Protein AF-A0A6C0EWD8-F1 (afdb_monomer)

Radius of gyration: 31.88 Å; Cα contacts (8 Å, |Δi|>4): 78; chains: 1; bounding box: 74×72×68 Å

Secondary structure (DSSP, 8-state):
--HHHHHHHHHHHHHHHHHHHHHHHHHHHHHHHHH-GGGS-TTSS----------------PPPPTTGGGS----EEE-TTS-EEE---------------------------HHHHHHHHHHHHHHHHHHTSGGGHHHHHHHHHHH--HHHHHHHHHHTTHHHHGGG-S-----S----------PPPP---HHHHHHHHHHHHT-GGGHHHHHHHHHHHHHHHHHHH-HHHHHH----

Solvent-accessible surface area (backbone atoms only — not comparable to full-atom values): 15794 Å² total; per-residue (Å²): 120,72,71,67,58,55,57,53,55,53,52,54,52,51,54,52,52,52,52,52,53,52,52,51,51,52,51,52,51,52,54,49,45,73,74,40,51,85,83,58,71,81,85,82,75,92,78,78,81,84,74,91,70,96,76,82,91,71,85,81,78,77,80,88,66,95,74,66,84,82,75,79,82,71,73,61,48,73,44,101,82,77,47,80,51,67,67,73,83,81,81,78,77,89,72,85,84,77,96,71,81,89,70,90,72,86,77,80,86,82,92,81,71,72,67,64,59,56,53,56,52,52,54,54,51,52,52,47,58,63,61,36,30,71,89,36,47,64,60,51,52,52,49,49,65,74,78,44,53,71,68,57,51,48,51,54,31,51,73,71,40,49,65,69,57,59,57,70,62,79,88,73,89,76,73,87,80,83,83,88,82,80,93,68,85,80,68,80,70,78,81,75,50,69,71,57,50,50,51,53,48,48,58,49,54,41,32,78,91,38,41,69,60,50,51,54,52,51,53,51,52,51,53,52,51,56,45,56,69,34,70,70,50,46,75,76,49,85,88,125

Structure (mmCIF, N/CA/C/O backbone):
data_AF-A0A6C0EWD8-F1
#
_entry.id   AF-A0A6C0EWD8-F1
#
loop_
_atom_site.group_PDB
_atom_site.id
_atom_site.type_symbol
_atom_site.label_atom_id
_atom_site.label_alt_id
_atom_site.label_comp_id
_atom_site.label_asym_id
_atom_site.label_entity_id
_atom_site.label_seq_id
_atom_site.pdbx_PDB_ins_code
_atom_site.Cartn_x
_atom_site.Cartn_y
_atom_site.Cartn_z
_atom_site.occupancy
_atom_site.B_iso_or_equiv
_atom_site.auth_seq_id
_atom_site.auth_comp_id
_atom_site.auth_asym_id
_atom_site.auth_atom_id
_atom_site.pdbx_PDB_model_num
ATOM 1 N N . MET A 1 1 ? -14.480 43.473 13.528 1.00 59.88 1 MET A N 1
ATOM 2 C CA . MET A 1 1 ? -13.197 44.140 13.863 1.00 59.88 1 MET A CA 1
ATOM 3 C C . MET A 1 1 ? -12.432 43.422 14.984 1.00 59.88 1 MET A C 1
ATOM 5 O O . MET A 1 1 ? -11.223 43.318 14.864 1.00 59.88 1 MET A O 1
ATOM 9 N N . PHE A 1 2 ? -13.088 42.864 16.015 1.00 59.41 2 PHE A N 1
ATOM 10 C CA . PHE A 1 2 ? -12.412 42.110 17.093 1.00 59.41 2 PHE A CA 1
ATOM 11 C C . PHE A 1 2 ? -11.808 40.751 16.676 1.00 59.41 2 PHE A C 1
ATOM 13 O O . PHE A 1 2 ? -10.754 40.389 17.188 1.00 59.41 2 PHE A O 1
ATOM 20 N N . GLU A 1 3 ? -12.396 40.026 15.718 1.00 61.50 3 GLU A N 1
ATOM 21 C CA . GLU A 1 3 ? -11.864 38.715 15.281 1.00 61.50 3 GLU A CA 1
ATOM 22 C C . GLU A 1 3 ? -10.492 38.813 14.590 1.00 61.50 3 GLU A C 1
ATOM 24 O O . GLU A 1 3 ? -9.622 37.980 14.820 1.00 61.50 3 GLU A O 1
ATOM 29 N N . MET A 1 4 ? -10.227 39.896 13.848 1.00 62.34 4 MET A N 1
ATOM 30 C CA . MET A 1 4 ? -8.928 40.122 13.193 1.00 62.34 4 MET A CA 1
ATOM 31 C C . MET A 1 4 ? -7.761 40.322 14.173 1.00 62.34 4 MET A C 1
ATOM 33 O O . MET A 1 4 ? -6.608 40.089 13.812 1.00 62.34 4 MET A O 1
ATOM 37 N N . LEU A 1 5 ? -8.026 40.771 15.404 1.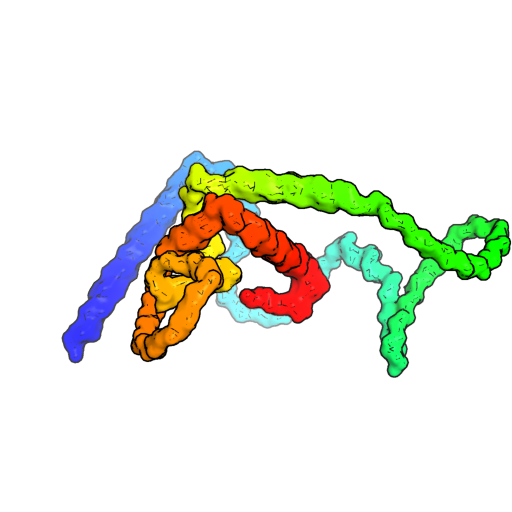00 68.19 5 LEU A N 1
ATOM 38 C CA . LEU A 1 5 ? -6.975 40.982 16.404 1.00 68.19 5 LEU A CA 1
ATOM 39 C C . LEU A 1 5 ? -6.516 39.662 17.036 1.00 68.19 5 LEU A C 1
ATOM 41 O O . LEU A 1 5 ? -5.338 39.526 17.366 1.00 68.19 5 LEU A O 1
ATOM 45 N N . VAL A 1 6 ? -7.408 38.675 17.156 1.00 75.81 6 VAL A N 1
ATOM 46 C CA . VAL A 1 6 ? -7.088 37.371 17.755 1.00 75.81 6 VAL A CA 1
ATOM 47 C C . VAL A 1 6 ? -6.108 36.598 16.868 1.00 75.81 6 VAL A C 1
ATOM 49 O O . VAL A 1 6 ? -5.081 36.126 17.362 1.00 75.81 6 VAL A O 1
ATOM 52 N N . ASP A 1 7 ? -6.335 36.582 15.554 1.00 77.81 7 ASP A N 1
ATOM 53 C CA . ASP A 1 7 ? -5.494 35.847 14.599 1.00 77.81 7 ASP A CA 1
ATOM 54 C C . ASP A 1 7 ? -4.051 36.364 14.530 1.00 77.81 7 ASP A C 1
ATOM 56 O O . ASP A 1 7 ? -3.104 35.583 14.390 1.00 77.81 7 ASP A O 1
ATOM 60 N N . ASN A 1 8 ? -3.850 37.674 14.686 1.00 84.00 8 ASN A N 1
ATOM 61 C CA . ASN A 1 8 ? -2.511 38.261 14.671 1.00 84.00 8 ASN A CA 1
ATOM 62 C C . ASN A 1 8 ? -1.692 37.866 15.908 1.00 84.00 8 ASN A C 1
ATOM 64 O O . ASN A 1 8 ? -0.492 37.611 15.795 1.00 84.00 8 ASN A O 1
ATOM 68 N N . THR A 1 9 ? -2.327 37.731 17.077 1.00 89.69 9 THR A N 1
ATOM 69 C CA . THR A 1 9 ? -1.617 37.312 18.299 1.00 89.69 9 THR A CA 1
ATOM 70 C C . THR A 1 9 ? -1.162 35.854 18.245 1.00 89.69 9 THR A C 1
ATOM 72 O O . THR A 1 9 ? -0.075 35.533 18.730 1.00 89.69 9 THR A O 1
ATOM 75 N N . VAL A 1 10 ? -1.951 34.971 17.624 1.00 89.69 10 VAL A N 1
ATOM 76 C CA . VAL A 1 10 ? -1.594 33.556 17.442 1.00 89.69 10 VAL A CA 1
ATOM 77 C C . VAL A 1 10 ? -0.439 33.417 16.449 1.00 89.69 10 VAL A C 1
ATOM 79 O O . VAL A 1 10 ? 0.522 32.698 16.725 1.00 89.69 10 VAL A O 1
ATOM 82 N N . LYS A 1 11 ? -0.472 34.156 15.332 1.00 88.75 11 LYS A N 1
ATOM 83 C CA . LYS A 1 11 ? 0.619 34.164 14.342 1.00 88.75 11 LYS A CA 1
ATOM 84 C C . LYS A 1 11 ? 1.947 34.632 14.939 1.00 88.75 11 LYS A C 1
ATOM 86 O O . LYS A 1 11 ? 2.966 33.983 14.718 1.00 88.75 11 LYS A O 1
ATOM 91 N N . GLU A 1 12 ? 1.937 35.700 15.735 1.00 93.69 12 GLU A N 1
ATOM 92 C CA . GLU A 1 12 ? 3.148 36.206 16.396 1.00 93.69 12 GLU A CA 1
ATOM 93 C C . GLU A 1 12 ? 3.713 35.225 17.434 1.00 93.69 12 GLU A C 1
ATOM 95 O O . GLU A 1 12 ? 4.928 35.038 17.510 1.00 93.69 12 GLU A O 1
ATOM 100 N N . LYS A 1 13 ? 2.855 34.531 18.196 1.00 94.50 13 LYS A N 1
ATOM 101 C CA . LYS A 1 13 ? 3.300 33.465 19.111 1.00 94.50 13 LYS A CA 1
ATOM 102 C C . LYS A 1 13 ? 3.955 32.310 18.355 1.00 94.50 13 LYS A C 1
ATOM 104 O O . LYS A 1 13 ? 5.054 31.901 18.719 1.00 94.50 13 LYS A O 1
ATOM 109 N N . ASN A 1 14 ? 3.331 31.844 17.274 1.00 91.38 14 ASN A N 1
ATOM 110 C CA . ASN A 1 14 ? 3.877 30.761 16.455 1.00 91.38 14 ASN A CA 1
ATOM 111 C C . ASN A 1 14 ? 5.217 31.151 15.819 1.00 91.38 14 ASN A C 1
ATOM 113 O O . ASN A 1 14 ? 6.144 30.348 15.802 1.00 91.38 14 ASN A O 1
ATOM 117 N N . LYS A 1 15 ? 5.352 32.394 15.340 1.00 95.06 15 LYS A N 1
ATOM 118 C CA . LYS A 1 15 ? 6.607 32.915 14.781 1.00 95.06 15 LYS A CA 1
ATOM 119 C C . LYS A 1 15 ? 7.739 32.918 15.813 1.00 95.06 15 LYS A C 1
ATOM 121 O O . LYS A 1 15 ? 8.846 32.489 15.495 1.00 95.06 15 LYS A O 1
ATOM 126 N N 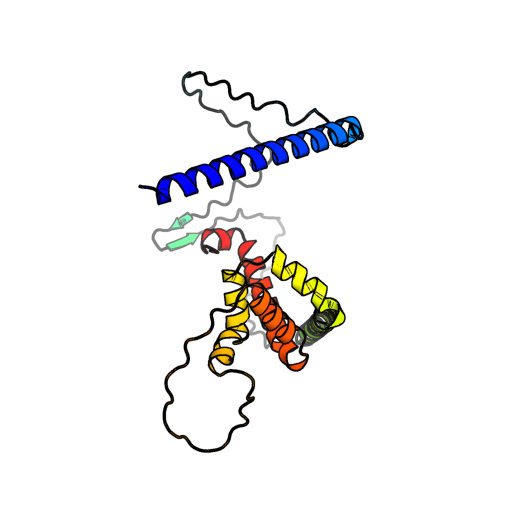. LYS A 1 16 ? 7.462 33.357 17.047 1.00 96.81 16 LYS A N 1
ATOM 127 C CA . LYS A 1 16 ? 8.440 33.338 18.149 1.00 96.81 16 LYS A CA 1
ATOM 128 C C . LYS A 1 16 ? 8.848 31.918 18.534 1.00 96.81 16 LYS A C 1
ATOM 130 O O . LYS A 1 16 ? 10.030 31.671 18.755 1.00 96.81 16 LYS A O 1
ATOM 135 N N . GLU A 1 17 ? 7.897 30.989 18.570 1.00 94.81 17 GLU A N 1
ATOM 136 C CA . GLU A 1 17 ? 8.186 29.588 18.889 1.00 94.81 17 GLU A CA 1
ATOM 137 C C . GLU A 1 17 ? 9.048 28.927 17.805 1.00 94.81 17 GLU A C 1
ATOM 139 O O . GLU A 1 17 ? 10.040 28.272 18.114 1.00 94.81 17 GLU A O 1
ATOM 144 N N . TRP A 1 18 ? 8.761 29.193 16.527 1.00 93.75 18 TRP A N 1
ATOM 145 C CA . TRP A 1 18 ? 9.600 28.740 15.415 1.00 93.75 18 TRP A CA 1
ATOM 146 C C . TRP A 1 18 ? 11.030 29.275 15.494 1.00 93.75 18 TRP A C 1
ATOM 148 O O . TRP A 1 18 ? 11.980 28.518 15.303 1.00 93.75 18 TRP A O 1
ATOM 158 N N . GLN A 1 19 ? 11.201 30.560 15.815 1.00 94.62 19 GLN A N 1
ATOM 159 C CA . GLN A 1 19 ? 12.529 31.147 16.010 1.00 94.62 19 GLN A CA 1
ATOM 160 C C . GLN A 1 19 ? 13.276 30.485 17.173 1.00 94.62 19 GLN A C 1
ATOM 162 O O . GLN A 1 19 ? 14.461 30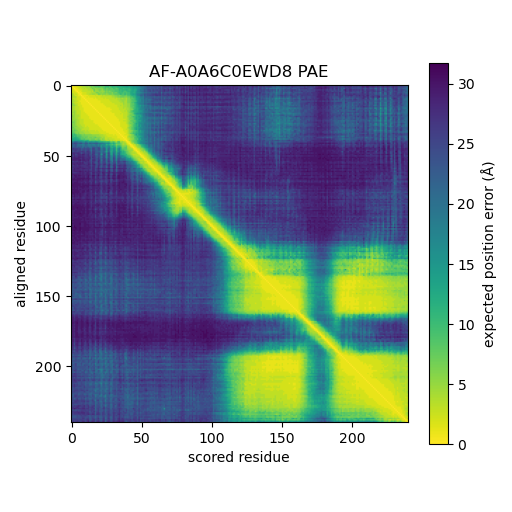.180 17.046 1.00 94.62 19 GLN A O 1
ATOM 167 N N . ARG A 1 20 ? 12.584 30.205 18.284 1.00 97.50 20 ARG A N 1
ATOM 168 C CA . ARG A 1 20 ? 13.158 29.494 19.431 1.00 97.50 20 ARG A CA 1
ATOM 169 C C . ARG A 1 20 ? 13.638 28.093 19.046 1.00 97.50 20 ARG A C 1
ATOM 171 O O . ARG A 1 20 ? 14.771 27.744 19.362 1.00 97.50 20 ARG A O 1
ATOM 178 N N . ILE A 1 21 ? 12.805 27.311 18.357 1.00 93.12 21 ILE A N 1
ATOM 179 C CA . ILE A 1 21 ? 13.148 25.950 17.913 1.00 93.12 21 ILE A CA 1
ATOM 180 C C . ILE A 1 21 ? 14.335 25.977 16.942 1.00 93.12 21 ILE A C 1
ATOM 182 O O . ILE A 1 21 ? 15.260 25.182 17.087 1.00 93.12 21 ILE A O 1
ATOM 186 N N . ASN A 1 22 ? 14.347 26.917 15.993 1.00 92.12 22 ASN A N 1
ATOM 187 C CA . ASN A 1 22 ? 15.439 27.056 15.032 1.00 92.12 22 ASN A CA 1
ATOM 188 C C . ASN A 1 22 ? 16.779 27.371 15.719 1.00 92.12 22 ASN A C 1
ATOM 190 O O . ASN A 1 22 ? 17.808 26.799 15.367 1.00 92.12 22 ASN A O 1
ATOM 194 N N . ASN A 1 23 ? 16.760 28.227 16.746 1.00 96.19 23 ASN A N 1
ATOM 195 C CA . ASN A 1 23 ? 17.953 28.537 17.534 1.00 96.19 23 ASN A CA 1
ATOM 196 C C . ASN A 1 23 ? 18.466 27.311 18.307 1.00 96.19 23 ASN A C 1
ATOM 198 O O . ASN A 1 23 ? 19.666 27.055 18.295 1.00 96.19 23 ASN A O 1
ATOM 202 N N . ILE A 1 24 ? 17.570 26.520 18.912 1.00 96.56 24 ILE A N 1
ATOM 203 C CA . ILE A 1 24 ? 17.939 25.264 19.592 1.00 96.56 24 ILE A CA 1
ATOM 204 C C . ILE A 1 24 ? 18.569 24.281 18.598 1.00 96.56 24 ILE A C 1
ATOM 206 O O . ILE A 1 24 ? 19.587 23.661 18.894 1.00 96.56 24 ILE A O 1
ATOM 210 N N . TRP A 1 25 ? 17.991 24.145 17.404 1.00 96.31 25 TRP A N 1
ATOM 211 C CA . TRP A 1 25 ? 18.523 23.251 16.378 1.00 96.31 25 TRP A CA 1
ATOM 212 C C . TRP A 1 25 ? 19.924 23.671 15.912 1.00 96.31 25 TRP A C 1
ATOM 214 O O . TRP A 1 25 ? 20.810 22.825 15.803 1.00 96.31 25 TRP A O 1
ATOM 224 N N . LEU A 1 26 ? 20.150 24.972 15.699 1.00 94.00 26 LEU A N 1
ATOM 225 C CA . LEU A 1 26 ? 21.470 25.514 15.363 1.00 94.00 26 LEU A CA 1
ATOM 226 C C . LEU A 1 26 ? 22.497 25.256 16.472 1.00 94.00 26 LEU A C 1
ATOM 228 O O . LEU A 1 26 ? 23.627 24.870 16.180 1.00 94.00 26 LEU A O 1
ATOM 232 N N . GLU A 1 27 ? 22.105 25.414 17.736 1.00 96.69 27 GLU A N 1
ATOM 233 C CA . GLU A 1 27 ? 22.967 25.123 18.883 1.00 96.69 27 GLU A CA 1
ATOM 234 C C . GLU A 1 27 ? 23.345 23.635 18.943 1.00 96.69 27 GLU A C 1
ATOM 236 O O . GLU A 1 27 ? 24.521 23.298 19.082 1.00 96.69 27 GLU A O 1
ATOM 241 N N . VAL A 1 28 ? 22.376 22.732 18.753 1.00 95.75 28 VAL A N 1
ATOM 242 C CA . VAL A 1 28 ? 22.622 21.281 18.682 1.00 95.75 28 VAL A CA 1
ATOM 243 C C . VAL A 1 28 ? 23.534 20.933 17.505 1.00 95.75 28 VAL A C 1
ATOM 245 O O . VAL A 1 28 ? 24.476 20.159 17.674 1.00 95.75 28 VAL A O 1
ATOM 248 N N . LYS A 1 29 ? 23.305 21.523 16.326 1.00 91.81 29 LYS A N 1
ATOM 249 C CA . LYS A 1 29 ? 24.145 21.317 15.139 1.00 91.81 29 LYS A CA 1
ATOM 250 C C . LYS A 1 29 ? 25.590 21.744 15.402 1.00 91.81 29 LYS A C 1
ATOM 252 O O . LYS A 1 29 ? 26.508 20.976 15.124 1.00 91.81 29 LYS A O 1
ATOM 257 N N . ASN A 1 30 ? 25.794 22.927 15.979 1.00 93.00 30 ASN A N 1
ATOM 258 C CA . ASN A 1 30 ? 27.126 23.444 16.294 1.00 93.00 30 ASN A CA 1
ATOM 259 C C . ASN A 1 30 ? 27.825 22.610 17.378 1.00 93.00 30 ASN A C 1
ATOM 261 O O . ASN A 1 30 ? 29.010 22.314 17.245 1.00 93.00 30 ASN A O 1
ATOM 265 N N . ASN A 1 31 ? 27.093 22.168 18.405 1.00 95.75 31 ASN A N 1
ATOM 266 C CA . ASN A 1 31 ? 27.616 21.274 19.441 1.00 95.75 31 ASN A CA 1
ATOM 267 C C . ASN A 1 31 ? 27.988 19.887 18.895 1.00 95.75 31 ASN A C 1
ATOM 269 O O . ASN A 1 31 ? 28.961 19.288 19.344 1.00 95.75 31 ASN A O 1
ATOM 273 N N . ASN A 1 32 ? 27.242 19.363 17.922 1.00 92.94 32 ASN A N 1
ATOM 274 C CA . ASN A 1 32 ? 27.592 18.102 17.268 1.00 92.94 32 ASN A CA 1
ATOM 275 C C . ASN A 1 32 ? 28.813 18.257 16.357 1.00 92.94 32 ASN A C 1
ATOM 277 O O . ASN A 1 32 ? 29.683 17.388 16.378 1.00 92.94 32 ASN A O 1
ATOM 281 N N . LYS A 1 33 ? 28.913 19.375 15.624 1.00 92.38 33 LYS A N 1
ATOM 282 C CA . LYS A 1 33 ? 30.080 19.698 14.789 1.00 92.38 33 LYS A CA 1
ATOM 283 C C . LYS A 1 33 ? 31.354 19.840 15.627 1.00 92.38 33 LYS A C 1
ATOM 285 O O . LYS A 1 33 ? 32.397 19.345 15.223 1.00 92.38 33 LYS A O 1
ATOM 290 N N . SER A 1 34 ? 31.275 20.460 16.808 1.00 92.56 34 SER A N 1
ATOM 291 C CA . SER A 1 34 ? 32.435 20.608 17.700 1.00 92.56 34 SER A CA 1
ATOM 292 C C . SER A 1 34 ? 32.850 19.305 18.387 1.00 92.56 34 SER A C 1
ATOM 294 O O . SER A 1 34 ? 34.031 19.118 18.665 1.00 92.56 34 SER A O 1
ATOM 296 N N . ARG A 1 35 ? 31.904 18.394 18.652 1.00 94.06 35 ARG A N 1
ATOM 297 C CA . ARG A 1 35 ? 32.187 17.086 19.267 1.00 94.06 35 ARG A CA 1
ATOM 298 C C . ARG A 1 35 ? 32.703 16.039 18.283 1.00 94.06 35 ARG A C 1
ATOM 300 O O . ARG A 1 35 ? 33.460 15.176 18.707 1.00 94.06 35 ARG A O 1
ATOM 307 N N . ASN A 1 36 ? 32.296 16.100 17.015 1.00 92.00 36 ASN A N 1
ATOM 308 C CA . ASN A 1 36 ? 32.672 15.121 15.992 1.00 92.00 36 ASN A CA 1
ATOM 309 C C . ASN A 1 36 ? 33.165 15.821 14.714 1.00 92.00 36 ASN A C 1
ATOM 311 O O . ASN A 1 36 ? 32.477 15.763 13.693 1.00 92.00 36 ASN A O 1
ATOM 315 N N . PRO A 1 37 ? 34.321 16.505 14.748 1.00 88.00 37 PRO A N 1
ATOM 316 C CA . PRO A 1 37 ? 34.819 17.251 13.592 1.00 88.00 37 PRO A CA 1
ATOM 317 C C . PRO A 1 37 ? 35.049 16.361 12.357 1.00 88.00 37 PRO A C 1
ATOM 319 O O . PRO A 1 37 ? 34.765 16.803 11.253 1.00 88.00 37 PRO A O 1
ATOM 322 N N . GLU A 1 38 ? 35.442 15.095 12.546 1.00 88.81 38 GLU A N 1
ATOM 323 C CA . GLU A 1 38 ? 35.701 14.117 11.468 1.00 88.81 38 GLU A CA 1
ATOM 324 C C . GLU A 1 38 ? 34.452 13.733 10.648 1.00 88.81 38 GLU A C 1
ATOM 326 O O . GLU A 1 38 ? 34.567 13.234 9.537 1.00 88.81 38 GLU A O 1
ATOM 331 N N . LEU A 1 39 ? 33.237 13.943 11.176 1.00 82.94 39 LEU A N 1
ATOM 332 C CA . LEU A 1 39 ? 31.990 13.683 10.436 1.00 82.94 39 LEU A CA 1
ATOM 333 C C . LEU A 1 39 ? 31.547 14.873 9.574 1.00 82.94 39 LEU A C 1
ATOM 335 O O . LEU A 1 39 ? 30.583 14.762 8.817 1.00 82.94 39 LEU A O 1
ATOM 339 N N . TYR A 1 40 ? 32.209 16.019 9.724 1.00 77.38 40 TYR A N 1
ATOM 340 C CA . TYR A 1 40 ? 31.887 17.267 9.043 1.00 77.38 40 TYR A CA 1
ATOM 341 C C . TYR A 1 40 ? 33.145 17.816 8.368 1.00 77.38 40 TYR A C 1
ATOM 343 O O . TYR A 1 40 ? 33.543 18.951 8.637 1.00 77.38 40 TYR A O 1
ATOM 35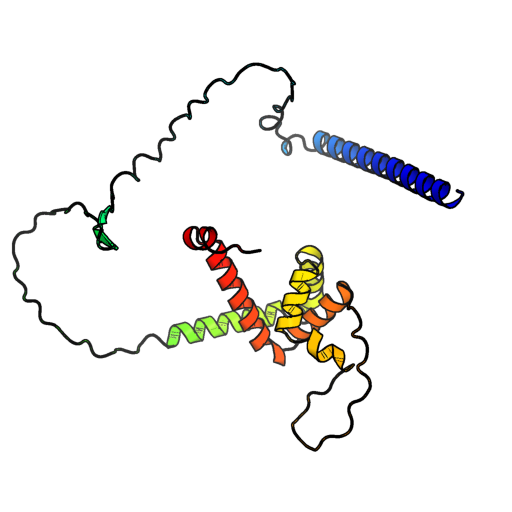1 N N . ASP A 1 41 ? 33.766 17.004 7.510 1.00 69.31 41 ASP A N 1
ATOM 352 C CA . ASP A 1 41 ? 34.914 17.423 6.710 1.00 69.31 41 ASP A CA 1
ATOM 353 C C . ASP A 1 41 ? 34.530 18.600 5.802 1.00 69.31 41 ASP A C 1
ATOM 355 O O . ASP A 1 41 ? 33.638 18.539 4.956 1.00 69.31 41 ASP A O 1
ATOM 359 N N . THR A 1 42 ? 35.205 19.718 6.044 1.00 60.62 42 THR A N 1
ATOM 360 C CA . THR A 1 42 ? 34.903 21.066 5.548 1.00 60.62 42 THR A CA 1
ATOM 361 C C . THR A 1 42 ? 35.385 21.351 4.127 1.00 60.62 42 THR A C 1
ATOM 363 O O . THR A 1 42 ? 35.491 22.514 3.752 1.00 60.62 42 THR A O 1
ATOM 366 N N . GLU A 1 43 ? 35.679 20.341 3.313 1.00 55.44 43 GLU A N 1
ATOM 367 C CA . GLU A 1 43 ? 36.297 20.594 2.002 1.00 55.44 43 GLU A CA 1
ATOM 368 C C . GLU A 1 43 ? 35.322 20.654 0.817 1.00 55.44 43 GLU A C 1
ATOM 370 O O . GLU A 1 43 ? 35.757 21.010 -0.274 1.00 55.44 43 GLU A O 1
ATOM 375 N N . SER A 1 44 ? 34.016 20.387 0.990 1.00 57.78 44 SER A N 1
ATOM 376 C CA . SER A 1 44 ? 33.108 20.292 -0.173 1.00 57.78 44 SER A CA 1
ATOM 377 C C . SER A 1 44 ? 31.972 21.320 -0.289 1.00 57.78 44 SER A C 1
ATOM 379 O O . SER A 1 44 ? 31.461 21.459 -1.396 1.00 57.78 44 SER A O 1
ATOM 381 N N . ASP A 1 45 ? 31.580 22.058 0.760 1.00 53.97 45 ASP A N 1
ATOM 382 C CA . ASP A 1 45 ? 30.278 22.770 0.731 1.00 53.97 45 ASP A CA 1
ATOM 383 C C . ASP A 1 45 ? 30.293 24.286 1.035 1.00 53.97 45 ASP A C 1
ATOM 385 O O . ASP A 1 45 ? 29.249 24.931 0.931 1.00 53.97 45 ASP A O 1
ATOM 389 N N . ASP A 1 46 ? 31.443 24.910 1.315 1.00 55.31 46 ASP A N 1
ATOM 390 C CA . ASP A 1 46 ? 31.523 26.362 1.587 1.00 55.31 46 ASP A CA 1
ATOM 391 C C . ASP A 1 46 ? 31.834 27.198 0.322 1.00 55.31 46 ASP A C 1
ATOM 393 O O . ASP A 1 46 ? 32.735 28.036 0.300 1.00 55.31 46 ASP A O 1
ATOM 397 N N . SER A 1 47 ? 31.076 27.001 -0.764 1.00 48.66 47 SER A N 1
ATOM 398 C CA . SER A 1 47 ? 31.067 27.958 -1.884 1.00 48.66 47 SER A CA 1
ATOM 399 C C . SER A 1 47 ? 29.718 28.017 -2.598 1.00 48.66 47 SER A C 1
ATOM 401 O O . SER A 1 47 ? 29.529 27.552 -3.719 1.00 48.66 47 SER A O 1
ATOM 403 N N . CYS A 1 48 ? 28.752 28.647 -1.943 1.00 43.59 48 CYS A N 1
ATOM 404 C CA . CYS A 1 48 ? 27.674 29.325 -2.654 1.00 43.59 48 CYS A CA 1
ATOM 405 C C . CYS A 1 48 ? 27.403 30.677 -1.992 1.00 43.59 48 CYS A C 1
ATOM 407 O O . CYS A 1 48 ? 26.315 30.963 -1.495 1.00 43.59 48 CYS A O 1
ATOM 409 N N . ASP A 1 49 ? 28.436 31.523 -2.015 1.00 43.16 49 ASP A N 1
ATOM 410 C CA . ASP A 1 49 ? 28.288 32.958 -1.816 1.00 43.16 49 ASP A CA 1
ATOM 411 C C . ASP A 1 49 ? 27.416 33.517 -2.942 1.00 43.16 49 ASP A C 1
ATOM 413 O O . ASP A 1 49 ? 27.822 33.640 -4.100 1.00 43.16 49 ASP A O 1
ATOM 417 N N . TYR A 1 50 ? 26.172 33.836 -2.600 1.00 46.88 50 TYR A N 1
ATOM 418 C CA . TYR A 1 50 ? 25.240 34.519 -3.485 1.00 46.88 50 TYR A CA 1
ATOM 419 C C . TYR A 1 50 ? 25.566 36.021 -3.491 1.00 46.88 50 TYR A C 1
ATOM 421 O O . TYR A 1 50 ? 24.825 36.841 -2.946 1.00 46.88 50 TYR A O 1
ATOM 429 N N . GLU A 1 51 ? 26.694 36.404 -4.096 1.00 43.75 51 GLU A N 1
ATOM 430 C CA . GLU A 1 51 ? 26.958 37.806 -4.422 1.00 43.75 51 GLU A CA 1
ATOM 431 C C . GLU A 1 51 ? 26.180 38.207 -5.680 1.00 43.75 51 GLU A C 1
ATOM 433 O O . GLU A 1 51 ? 26.516 37.888 -6.821 1.00 43.75 51 GLU A O 1
ATOM 438 N N . SER A 1 52 ? 25.104 38.955 -5.448 1.00 52.75 52 SER A N 1
ATOM 439 C CA . SER A 1 52 ? 24.308 39.619 -6.473 1.00 52.75 52 SER A CA 1
ATOM 440 C C . SER A 1 52 ? 25.127 40.716 -7.168 1.00 52.75 52 SER A C 1
ATOM 442 O O . SER A 1 52 ? 25.089 41.877 -6.756 1.00 52.75 52 SER A O 1
ATOM 444 N N . THR A 1 53 ? 25.810 40.386 -8.267 1.00 39.94 53 THR A N 1
ATOM 445 C CA . THR A 1 53 ? 26.331 41.389 -9.208 1.00 39.94 53 THR A CA 1
ATOM 446 C C . THR A 1 53 ? 25.900 41.104 -10.649 1.00 39.94 53 THR A C 1
ATOM 448 O O . THR A 1 53 ? 26.217 40.087 -11.257 1.00 39.94 53 THR A O 1
ATOM 451 N N . ASN A 1 54 ? 25.147 42.054 -11.208 1.00 54.16 54 ASN A N 1
ATOM 452 C CA . ASN A 1 54 ? 24.774 42.129 -12.618 1.00 54.16 54 ASN A CA 1
ATOM 453 C C . ASN A 1 54 ? 26.027 42.257 -13.498 1.00 54.16 54 ASN A C 1
ATOM 455 O O . ASN A 1 54 ? 26.646 43.321 -13.477 1.00 54.16 54 ASN A O 1
ATOM 459 N N . LYS A 1 55 ? 26.360 41.244 -14.315 1.00 39.12 55 LYS A N 1
ATOM 460 C CA . LYS A 1 55 ? 27.220 41.372 -15.514 1.00 39.12 55 LYS A CA 1
ATOM 461 C C . LYS A 1 55 ? 26.965 40.238 -16.535 1.00 39.12 55 LYS A C 1
ATOM 463 O O . LYS A 1 55 ? 26.398 39.213 -16.169 1.00 39.12 55 LYS A O 1
ATOM 468 N N . PRO A 1 56 ? 27.297 40.457 -17.826 1.00 44.28 56 PRO A N 1
ATOM 469 C CA . PRO A 1 56 ? 26.627 39.832 -18.969 1.00 44.28 56 PRO A CA 1
ATOM 470 C C . PRO A 1 56 ? 27.124 38.421 -19.303 1.00 44.28 56 PRO A C 1
ATOM 472 O O . PRO A 1 56 ? 28.269 38.063 -19.029 1.00 44.28 56 PRO A O 1
ATOM 475 N N . GLN A 1 57 ? 26.227 37.661 -19.939 1.00 49.56 57 GLN A N 1
ATOM 476 C CA . GLN A 1 57 ? 26.372 36.271 -20.375 1.00 49.56 57 GLN A CA 1
ATOM 477 C C . GLN A 1 57 ? 27.721 36.001 -21.057 1.00 49.56 57 GLN A C 1
ATOM 479 O O . GLN A 1 57 ? 27.985 36.476 -22.161 1.00 49.56 57 GLN A O 1
ATOM 484 N N . LYS A 1 58 ? 28.551 35.185 -20.403 1.00 44.06 58 LYS A N 1
ATOM 485 C CA . LYS A 1 58 ? 29.640 34.448 -21.043 1.00 44.06 58 LYS A CA 1
ATOM 486 C C . LYS A 1 58 ? 29.151 33.034 -21.323 1.00 44.06 58 LYS A C 1
ATOM 488 O O . LYS A 1 58 ? 28.709 32.340 -20.411 1.00 44.06 58 LYS A O 1
ATOM 493 N N . GLU A 1 59 ? 29.231 32.643 -22.588 1.00 49.56 59 GLU A N 1
ATOM 494 C CA . GLU A 1 59 ? 28.962 31.292 -23.068 1.00 49.56 59 GLU A CA 1
ATOM 495 C C . GLU A 1 59 ? 29.825 30.275 -22.313 1.00 49.56 59 GLU A C 1
ATOM 497 O O . GLU A 1 59 ? 31.058 30.339 -22.312 1.00 49.56 59 GLU A O 1
ATOM 502 N N . LEU A 1 60 ? 29.146 29.348 -21.642 1.00 36.94 60 LEU A N 1
ATOM 503 C CA . LEU A 1 60 ? 29.745 28.247 -20.909 1.00 36.94 60 LEU A CA 1
ATOM 504 C C . LEU A 1 60 ? 30.172 27.179 -21.926 1.00 36.94 60 LEU A C 1
ATOM 506 O O . LEU A 1 60 ? 29.341 26.430 -22.440 1.00 36.94 60 LEU A O 1
ATOM 510 N N . LYS A 1 61 ? 31.468 27.112 -22.241 1.00 46.25 61 LYS A N 1
ATOM 511 C CA . LYS A 1 61 ? 32.040 25.959 -22.945 1.00 46.25 61 LYS A CA 1
ATOM 512 C C . LYS A 1 61 ? 32.040 24.773 -21.980 1.00 46.25 61 LYS A C 1
ATOM 514 O O . LYS A 1 61 ? 32.706 24.825 -20.948 1.00 46.25 61 LYS A O 1
ATOM 519 N N . ARG A 1 62 ? 31.251 23.741 -22.298 1.00 38.53 62 ARG A N 1
ATOM 520 C CA . ARG A 1 62 ? 31.297 22.440 -21.618 1.00 38.53 62 ARG A CA 1
ATOM 521 C C . ARG A 1 62 ? 32.695 21.851 -21.787 1.00 38.53 62 ARG A C 1
ATOM 523 O O . ARG A 1 62 ? 33.240 21.879 -22.884 1.00 38.53 62 ARG A O 1
ATOM 530 N N . ALA A 1 63 ? 33.257 21.364 -20.687 1.00 40.16 63 ALA A N 1
ATOM 531 C CA . ALA A 1 63 ? 34.425 20.506 -20.716 1.00 40.16 63 ALA A CA 1
ATOM 532 C C . ALA A 1 63 ? 33.993 19.133 -21.243 1.00 40.16 63 ALA A C 1
ATOM 534 O O . ALA A 1 63 ? 33.032 18.552 -20.731 1.00 40.16 63 ALA A O 1
ATOM 535 N N . ASP A 1 64 ? 34.686 18.670 -22.278 1.00 39.69 64 ASP A N 1
ATOM 536 C CA . ASP A 1 64 ? 34.475 17.380 -22.916 1.00 39.69 64 ASP A CA 1
ATOM 537 C C . ASP A 1 64 ? 34.764 16.253 -21.918 1.00 39.69 64 ASP A C 1
ATOM 539 O O . ASP A 1 64 ? 35.870 16.099 -21.395 1.00 39.69 64 ASP A O 1
ATOM 543 N N . SER A 1 65 ? 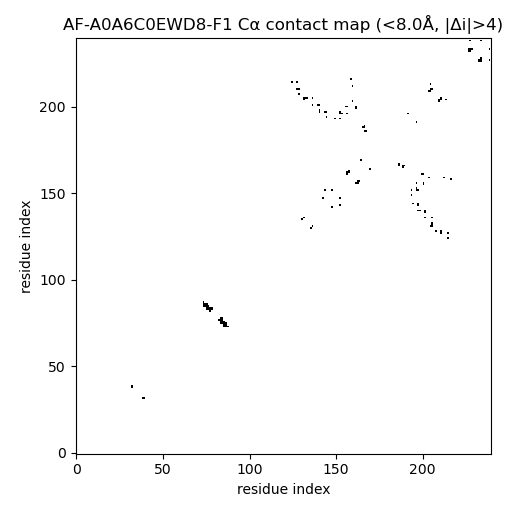33.717 15.488 -21.620 1.00 39.53 65 SER A N 1
ATOM 544 C CA . SER A 1 65 ? 33.773 14.274 -20.819 1.00 39.53 65 SER A CA 1
ATOM 545 C C . SER A 1 65 ? 34.185 13.114 -21.722 1.00 39.53 65 SER A C 1
ATOM 547 O O . SER A 1 65 ? 33.495 12.779 -22.680 1.00 39.53 65 SER A O 1
ATOM 549 N N . SER A 1 66 ? 35.304 12.482 -21.371 1.00 53.19 66 SER A N 1
ATOM 550 C CA . SER A 1 66 ? 36.011 11.375 -22.040 1.00 53.19 66 SER A CA 1
ATOM 551 C C . SER A 1 66 ? 35.215 10.055 -22.208 1.00 53.19 66 SER A C 1
ATOM 553 O O . SER A 1 66 ? 35.819 8.998 -22.380 1.00 53.19 66 SER A O 1
ATOM 555 N N . TYR A 1 67 ? 33.882 10.070 -22.142 1.00 41.62 67 TYR A N 1
ATOM 556 C CA . TYR A 1 67 ? 33.029 8.878 -22.286 1.00 41.62 67 TYR A CA 1
ATOM 557 C C . TYR A 1 67 ? 32.027 8.949 -23.453 1.00 41.62 67 TYR A C 1
ATOM 559 O O . TYR A 1 67 ? 31.324 7.970 -23.695 1.00 41.62 67 TYR A O 1
ATOM 567 N N . ASP A 1 68 ? 31.985 10.057 -24.202 1.00 43.59 68 ASP A N 1
ATOM 568 C CA . ASP A 1 68 ? 31.079 10.232 -25.354 1.00 43.59 68 ASP A CA 1
ATOM 569 C C . ASP A 1 68 ? 31.630 9.672 -26.684 1.00 43.59 68 ASP A C 1
ATOM 571 O O . ASP A 1 68 ? 30.930 9.659 -27.694 1.00 43.59 68 ASP A O 1
ATOM 575 N N . GLU A 1 69 ? 32.851 9.132 -26.703 1.00 46.50 69 GLU A N 1
ATOM 576 C CA . GLU A 1 69 ? 33.512 8.679 -27.941 1.00 46.50 69 GLU A CA 1
ATOM 577 C C . GLU A 1 69 ? 33.188 7.222 -28.344 1.00 46.50 69 GLU A C 1
ATOM 579 O O . GLU A 1 69 ? 33.640 6.751 -29.383 1.00 46.50 69 GLU A O 1
ATOM 584 N N . LEU A 1 70 ? 32.368 6.501 -27.566 1.00 46.56 70 LEU A N 1
ATOM 585 C CA . LEU A 1 70 ? 31.964 5.109 -27.857 1.00 46.56 70 LEU A CA 1
ATOM 586 C C . LEU A 1 70 ? 30.494 4.944 -28.281 1.00 46.56 70 LEU A C 1
ATOM 588 O O . LEU A 1 70 ? 30.040 3.822 -28.494 1.00 46.56 70 LEU A O 1
ATOM 592 N N . LEU A 1 71 ? 29.748 6.042 -28.430 1.00 46.25 71 LEU A N 1
ATOM 593 C CA . LEU A 1 71 ? 28.331 6.026 -28.832 1.00 46.25 71 LEU A CA 1
ATOM 594 C C . LEU A 1 71 ? 28.058 6.694 -30.186 1.00 46.25 71 LEU A C 1
ATOM 596 O O . LEU A 1 71 ? 26.905 6.836 -30.586 1.00 46.25 71 LEU A O 1
ATOM 600 N N . HIS A 1 72 ? 29.100 7.071 -30.925 1.00 49.84 72 HIS A N 1
ATOM 601 C CA . HIS A 1 72 ? 28.975 7.506 -32.314 1.00 49.84 72 HIS A CA 1
ATOM 602 C C . HIS A 1 72 ? 29.265 6.340 -33.258 1.00 49.84 72 HIS A C 1
ATOM 604 O O . HIS A 1 72 ? 30.425 6.050 -33.527 1.00 49.84 72 HIS A O 1
ATOM 610 N N . ALA A 1 73 ? 28.202 5.681 -33.733 1.00 50.47 73 ALA A N 1
ATOM 611 C CA . ALA A 1 73 ? 28.010 5.289 -35.140 1.00 50.47 73 ALA A CA 1
ATOM 612 C C . ALA A 1 73 ? 26.977 4.156 -35.278 1.00 50.47 73 ALA A C 1
ATOM 614 O O . ALA A 1 73 ? 27.312 3.041 -35.667 1.00 50.47 73 ALA A O 1
ATOM 615 N N . HIS A 1 74 ? 25.702 4.448 -35.024 1.00 51.59 74 HIS A N 1
ATOM 616 C CA . HIS A 1 74 ? 24.613 3.716 -35.675 1.00 51.59 74 HIS A CA 1
ATOM 617 C C . HIS A 1 74 ? 23.549 4.726 -36.098 1.00 51.59 74 HIS A C 1
ATOM 619 O O . HIS A 1 74 ? 22.536 4.914 -35.429 1.00 51.59 74 HIS A O 1
ATOM 625 N N . ASP A 1 75 ? 23.820 5.414 -37.206 1.00 51.66 75 ASP A N 1
ATOM 626 C CA . ASP A 1 75 ? 22.839 6.270 -37.861 1.00 51.66 75 ASP A CA 1
ATOM 627 C C . ASP A 1 75 ? 21.758 5.369 -38.475 1.00 51.66 75 ASP A C 1
ATOM 629 O O . ASP A 1 75 ? 21.948 4.764 -39.532 1.00 51.66 75 ASP A O 1
ATOM 633 N N . CYS A 1 76 ? 20.627 5.229 -37.783 1.00 64.94 76 CYS A N 1
ATOM 634 C CA . CYS A 1 76 ? 19.416 4.680 -38.383 1.00 64.94 76 CYS A CA 1
ATOM 635 C C . CYS A 1 76 ? 18.645 5.834 -39.029 1.00 64.94 76 CYS A C 1
ATOM 637 O O . CYS A 1 76 ? 18.325 6.826 -38.368 1.00 64.94 76 CYS A O 1
ATOM 639 N N . ILE A 1 77 ? 18.338 5.704 -40.318 1.00 70.81 77 ILE A N 1
ATOM 640 C CA . ILE A 1 77 ? 17.565 6.698 -41.066 1.00 70.81 77 ILE A CA 1
ATOM 641 C C . ILE A 1 77 ? 16.154 6.141 -41.257 1.00 70.81 77 ILE A C 1
ATOM 643 O O . ILE A 1 77 ? 15.968 4.996 -41.668 1.00 70.81 77 ILE A O 1
ATOM 647 N N . ILE A 1 78 ? 15.145 6.956 -40.943 1.00 68.94 78 ILE A N 1
ATOM 648 C CA . ILE A 1 78 ? 13.747 6.644 -41.253 1.00 68.94 78 ILE A CA 1
ATOM 649 C C . ILE A 1 78 ? 13.478 7.142 -42.670 1.00 68.94 78 ILE A C 1
ATOM 651 O O . ILE A 1 78 ? 13.602 8.336 -42.948 1.00 68.94 78 ILE A O 1
ATOM 655 N N . THR A 1 79 ? 13.135 6.228 -43.571 1.00 76.12 79 THR A N 1
ATOM 656 C CA . THR A 1 79 ? 12.832 6.566 -44.967 1.00 76.12 79 THR A CA 1
ATOM 657 C C . THR A 1 79 ? 11.438 7.193 -45.095 1.00 76.12 79 THR A C 1
ATOM 659 O O . THR A 1 79 ? 10.583 7.026 -44.226 1.00 76.12 79 THR A O 1
ATOM 662 N N . GLU A 1 80 ? 11.153 7.870 -46.213 1.00 75.56 80 GLU A N 1
ATOM 663 C CA . GLU A 1 80 ? 9.835 8.482 -46.494 1.00 75.56 80 GLU A CA 1
ATOM 664 C C . GLU A 1 80 ? 8.663 7.475 -46.515 1.00 75.56 80 GLU A C 1
ATOM 666 O O . GLU A 1 80 ? 7.498 7.868 -46.535 1.00 75.56 80 GLU A O 1
ATOM 671 N N . LYS A 1 81 ? 8.956 6.169 -46.484 1.00 85.50 81 LYS A N 1
ATOM 672 C CA . LYS A 1 81 ? 7.975 5.081 -46.376 1.00 85.50 81 LYS A CA 1
ATOM 673 C C . LYS A 1 81 ? 7.736 4.597 -44.939 1.00 85.50 81 LYS A C 1
ATOM 675 O O . LYS A 1 81 ? 7.003 3.631 -44.758 1.00 85.50 81 LYS A O 1
ATOM 680 N N . ASN A 1 82 ? 8.309 5.258 -43.926 1.00 71.31 82 ASN A N 1
ATOM 681 C CA . ASN A 1 82 ? 8.290 4.837 -42.516 1.00 71.31 82 ASN A CA 1
ATOM 682 C C . ASN A 1 82 ? 8.968 3.478 -42.249 1.00 71.31 82 ASN A C 1
ATOM 684 O O . ASN A 1 82 ? 8.633 2.783 -41.289 1.00 71.31 82 ASN A O 1
ATOM 688 N N . GLU A 1 83 ? 9.951 3.105 -43.062 1.00 75.69 83 GLU A N 1
ATOM 689 C CA . GLU A 1 83 ? 10.792 1.932 -42.816 1.00 75.69 83 GLU A CA 1
ATOM 690 C C . GLU A 1 83 ? 12.098 2.385 -42.150 1.00 75.69 83 GLU A C 1
ATOM 692 O O . GLU A 1 83 ? 12.682 3.399 -42.546 1.00 75.69 83 GLU A O 1
ATOM 697 N N . ILE A 1 84 ? 12.527 1.663 -41.111 1.00 69.69 84 ILE A N 1
ATOM 698 C CA . ILE A 1 84 ? 13.763 1.948 -40.374 1.00 69.69 84 ILE A CA 1
ATOM 699 C C . ILE A 1 84 ? 14.881 1.125 -41.012 1.00 69.69 84 ILE A C 1
ATOM 701 O O . ILE A 1 84 ? 14.938 -0.091 -40.824 1.00 69.69 84 ILE A O 1
ATOM 705 N N . GLU A 1 85 ? 15.772 1.785 -41.750 1.00 70.19 85 GLU A N 1
ATOM 706 C CA . GLU A 1 85 ? 17.007 1.174 -42.241 1.00 70.19 85 GLU A CA 1
ATOM 707 C C . GLU A 1 85 ? 18.144 1.514 -41.275 1.00 70.19 85 GLU A C 1
ATOM 709 O O . GLU A 1 85 ? 18.525 2.674 -41.103 1.00 70.19 85 GLU A O 1
ATOM 714 N N . CYS A 1 86 ? 18.685 0.487 -40.624 1.00 67.31 86 CYS A N 1
ATOM 715 C CA . CYS A 1 86 ? 19.890 0.609 -39.816 1.00 67.31 86 CYS A CA 1
ATOM 716 C C . CYS A 1 86 ? 21.050 -0.027 -40.580 1.00 67.31 86 CYS A C 1
ATOM 718 O O . CYS A 1 86 ? 21.053 -1.232 -40.837 1.00 67.31 86 CYS A O 1
ATOM 720 N N . THR A 1 87 ? 22.044 0.787 -40.932 1.00 62.81 87 THR A N 1
ATOM 721 C CA . THR A 1 87 ? 23.265 0.304 -41.583 1.00 62.81 87 THR A CA 1
ATOM 722 C C . THR A 1 87 ? 24.194 -0.228 -40.497 1.00 62.81 87 THR A C 1
ATOM 724 O O . THR A 1 87 ? 24.931 0.530 -39.868 1.00 62.81 87 THR A O 1
ATOM 727 N N . THR A 1 88 ? 24.136 -1.525 -40.205 1.00 59.25 88 THR A N 1
ATOM 728 C CA . THR A 1 88 ? 25.149 -2.147 -39.350 1.00 59.25 88 THR A CA 1
ATOM 729 C C . THR A 1 88 ? 26.450 -2.289 -40.146 1.00 59.25 88 THR A C 1
ATOM 731 O O . THR A 1 88 ? 26.427 -2.787 -41.276 1.00 59.25 88 THR A O 1
ATOM 734 N N . PRO A 1 89 ? 27.602 -1.845 -39.609 1.00 50.22 89 PRO A N 1
ATOM 735 C CA . PRO A 1 89 ? 28.880 -2.082 -40.251 1.00 50.22 89 PRO A CA 1
ATOM 736 C C . PRO A 1 89 ? 29.109 -3.591 -40.293 1.00 50.22 89 PRO A C 1
ATOM 738 O O . PRO A 1 89 ? 29.061 -4.287 -39.279 1.00 50.22 89 PRO A O 1
ATOM 741 N N . ASN A 1 90 ? 29.299 -4.092 -41.506 1.00 46.19 90 ASN A N 1
ATOM 742 C CA . ASN A 1 90 ? 29.530 -5.494 -41.783 1.00 46.19 90 ASN A CA 1
ATOM 743 C C . ASN A 1 90 ? 30.927 -5.859 -41.256 1.00 46.19 90 ASN A C 1
ATOM 745 O O . ASN A 1 90 ? 31.929 -5.597 -41.922 1.00 46.19 90 ASN A O 1
ATOM 749 N N . ILE A 1 91 ? 31.007 -6.392 -40.033 1.00 45.91 91 ILE A N 1
ATOM 750 C CA . ILE A 1 91 ? 32.250 -6.950 -39.493 1.00 45.91 91 ILE A CA 1
ATOM 751 C C . ILE A 1 91 ? 32.478 -8.279 -40.214 1.00 45.91 91 ILE A C 1
ATOM 753 O O . ILE A 1 91 ? 31.961 -9.325 -39.830 1.00 45.91 91 ILE A O 1
ATOM 757 N N . TYR A 1 92 ? 33.206 -8.197 -41.325 1.00 40.22 92 TYR A N 1
ATOM 758 C CA . TYR A 1 92 ? 33.702 -9.340 -42.075 1.00 40.22 92 TYR A CA 1
ATOM 759 C C . TYR A 1 92 ? 34.915 -9.912 -41.330 1.00 40.22 92 TYR A C 1
ATOM 761 O O . TYR A 1 92 ? 36.052 -9.530 -41.599 1.00 40.22 92 TYR A O 1
ATOM 769 N N . ASP A 1 93 ? 34.680 -10.827 -40.389 1.00 45.56 93 ASP A N 1
ATOM 770 C CA . ASP A 1 93 ? 35.720 -11.780 -40.005 1.00 45.56 93 ASP A CA 1
ATOM 771 C C . ASP A 1 93 ? 35.774 -12.850 -41.094 1.00 45.56 93 ASP A C 1
ATOM 773 O O . ASP A 1 93 ? 34.850 -13.643 -41.286 1.00 45.56 93 ASP A O 1
ATOM 777 N N . GLY A 1 94 ? 36.849 -12.798 -41.877 1.00 53.09 94 GLY A N 1
ATOM 778 C CA . GLY A 1 94 ? 37.097 -13.708 -42.981 1.00 53.09 94 GLY A CA 1
ATOM 779 C C . GLY A 1 94 ? 37.201 -15.152 -42.504 1.00 53.09 94 GLY A C 1
ATOM 780 O O . GLY A 1 94 ? 38.242 -15.575 -42.010 1.00 53.09 94 GLY A O 1
ATOM 781 N N . ILE A 1 95 ? 36.137 -15.920 -42.724 1.00 49.34 95 ILE A N 1
ATOM 782 C CA . ILE A 1 95 ? 36.191 -17.370 -42.890 1.00 49.34 95 ILE A CA 1
ATOM 783 C C . ILE A 1 95 ? 35.366 -17.684 -44.135 1.00 49.34 95 ILE A C 1
ATOM 785 O O . ILE A 1 95 ? 34.138 -17.608 -44.135 1.00 49.34 95 ILE A O 1
ATOM 789 N N . GLU A 1 96 ? 36.080 -17.958 -45.222 1.00 57.62 96 GLU A N 1
ATOM 790 C CA . GLU A 1 96 ? 35.512 -18.369 -46.498 1.00 57.62 96 GLU A CA 1
ATOM 791 C C . GLU A 1 96 ? 34.812 -19.733 -46.378 1.00 57.62 96 GLU A C 1
ATOM 793 O O . GLU A 1 96 ? 35.293 -20.664 -45.734 1.00 57.62 96 GLU A O 1
ATOM 798 N N . ASP A 1 97 ? 33.682 -19.807 -47.080 1.00 52.12 97 ASP A N 1
ATOM 799 C CA . ASP A 1 97 ? 33.046 -20.991 -47.643 1.00 52.12 97 ASP A CA 1
ATOM 800 C C . ASP A 1 97 ? 32.451 -22.050 -46.711 1.00 52.12 97 ASP A C 1
ATOM 802 O O . ASP A 1 97 ? 33.073 -23.047 -46.352 1.00 52.12 97 ASP A O 1
ATOM 806 N N . SER A 1 98 ? 31.128 -21.955 -46.525 1.00 48.78 98 SER A N 1
ATOM 807 C CA . SER A 1 98 ? 30.231 -23.112 -46.653 1.00 48.78 98 SER A CA 1
ATOM 808 C C . SER A 1 98 ? 28.797 -22.678 -46.965 1.00 48.78 98 SER A C 1
ATOM 810 O O . SER A 1 98 ? 28.036 -22.264 -46.092 1.00 48.78 98 SER A O 1
ATOM 812 N N . LYS A 1 99 ? 28.414 -22.831 -48.240 1.00 57.62 99 LYS A N 1
ATOM 813 C CA . LYS A 1 99 ? 27.019 -22.893 -48.701 1.00 57.62 99 LYS A CA 1
ATOM 814 C C . LYS A 1 99 ? 26.226 -23.842 -47.803 1.00 57.62 99 LYS A C 1
ATOM 816 O O . LYS A 1 99 ? 26.424 -25.052 -47.876 1.00 57.62 99 LYS A O 1
ATOM 821 N N . THR A 1 100 ? 25.269 -23.322 -47.045 1.00 47.91 100 THR A N 1
ATOM 822 C CA . THR A 1 100 ? 24.184 -24.148 -46.514 1.00 47.91 100 THR A CA 1
ATOM 823 C C . THR A 1 100 ? 22.845 -23.540 -46.902 1.00 47.91 100 THR A C 1
ATOM 825 O O . THR A 1 100 ? 22.608 -22.338 -46.819 1.00 47.91 100 THR A O 1
ATOM 828 N N . HIS A 1 101 ? 22.014 -24.407 -47.468 1.00 46.47 101 HIS A N 1
ATOM 829 C CA . HIS A 1 101 ? 20.676 -24.125 -47.946 1.00 46.47 101 HIS A CA 1
ATOM 830 C C . HIS A 1 101 ? 19.768 -23.714 -46.782 1.00 46.47 101 HIS A C 1
ATOM 832 O O . HIS A 1 101 ? 19.696 -24.412 -45.774 1.00 46.47 101 HIS A O 1
ATOM 838 N N . PHE A 1 102 ? 19.010 -22.633 -46.966 1.00 43.88 102 PHE A N 1
ATOM 839 C CA . PHE A 1 102 ? 17.832 -22.335 -46.157 1.00 43.88 102 PHE A CA 1
ATOM 840 C C . PHE A 1 102 ? 16.785 -23.440 -46.378 1.00 43.88 102 PHE A C 1
ATOM 842 O O . PHE A 1 102 ? 16.044 -23.421 -47.361 1.00 43.88 102 PHE A O 1
ATOM 849 N N . THR A 1 103 ? 16.725 -24.417 -45.476 1.00 42.91 103 THR A N 1
ATOM 850 C CA . THR A 1 103 ? 15.534 -25.249 -45.284 1.00 42.91 103 THR A CA 1
ATOM 851 C C . THR A 1 103 ? 14.721 -24.651 -44.148 1.00 42.91 103 THR A C 1
ATOM 853 O O . THR A 1 103 ? 15.156 -24.638 -42.998 1.00 42.91 103 THR A O 1
ATOM 856 N N . SER A 1 104 ? 13.542 -24.136 -44.489 1.00 55.78 104 SER A N 1
ATOM 857 C CA . SER A 1 104 ? 12.499 -23.738 -43.551 1.00 55.78 104 SER A CA 1
ATOM 858 C C . SER A 1 104 ? 12.039 -24.960 -42.756 1.00 55.78 104 SER A C 1
ATOM 860 O O . SER A 1 104 ? 11.192 -25.721 -43.216 1.00 55.78 104 SER A O 1
ATOM 862 N N . SER A 1 105 ? 12.617 -25.161 -41.576 1.00 42.25 105 SER A N 1
ATOM 863 C CA . SER A 1 105 ? 12.174 -26.192 -40.642 1.00 42.25 105 SER A CA 1
ATOM 864 C C . SER A 1 105 ? 11.193 -25.584 -39.649 1.00 42.25 105 SER A C 1
ATOM 866 O O . SER A 1 105 ? 11.565 -24.797 -38.782 1.00 42.25 105 SER A O 1
ATOM 868 N N . SER A 1 106 ? 9.926 -25.965 -39.801 1.00 54.03 106 SER A N 1
ATOM 869 C CA . SER A 1 106 ? 8.903 -25.887 -38.764 1.00 54.03 106 SER A CA 1
ATOM 870 C C . SER A 1 106 ? 9.393 -26.629 -37.520 1.00 54.03 106 SER A C 1
ATOM 872 O O . SER A 1 106 ? 9.494 -27.853 -37.526 1.00 54.03 106 SER A O 1
ATOM 874 N N . SER A 1 107 ? 9.745 -25.889 -36.471 1.00 46.97 107 SER A N 1
ATOM 875 C CA . SER A 1 107 ? 10.085 -26.454 -35.169 1.00 46.97 107 SER A CA 1
ATOM 876 C C . SER A 1 107 ? 8.812 -26.617 -34.341 1.00 46.97 107 SER A C 1
ATOM 878 O O . SER A 1 107 ? 8.247 -25.634 -33.853 1.00 46.97 107 SER A O 1
ATOM 880 N N . ASP A 1 108 ? 8.379 -27.873 -34.228 1.00 49.84 108 ASP A N 1
ATOM 881 C CA . ASP A 1 108 ? 7.423 -28.352 -33.235 1.00 49.84 108 ASP A CA 1
ATOM 882 C C . ASP A 1 108 ? 7.848 -27.940 -31.820 1.00 49.84 108 ASP A C 1
ATOM 884 O O . ASP A 1 108 ? 9.032 -27.909 -31.477 1.00 49.84 108 ASP A O 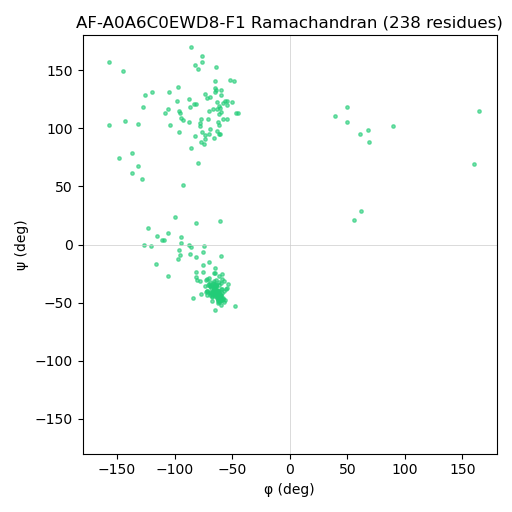1
ATOM 888 N N . GLY A 1 109 ? 6.842 -27.587 -31.019 1.00 54.28 109 GLY A N 1
ATOM 889 C CA . GLY A 1 109 ? 6.988 -27.029 -29.683 1.00 54.28 109 GLY A CA 1
ATOM 890 C C . GLY A 1 109 ? 7.530 -28.022 -28.657 1.00 54.28 109 GLY A C 1
ATOM 891 O O . GLY A 1 109 ? 6.944 -29.078 -28.425 1.00 54.28 109 GLY A O 1
ATOM 892 N N . SER A 1 110 ? 8.593 -27.608 -27.971 1.00 51.25 110 SER A N 1
ATOM 893 C CA . SER A 1 110 ? 9.079 -28.236 -26.742 1.00 51.25 110 SER A CA 1
ATOM 894 C C . SER A 1 110 ? 8.686 -27.366 -25.544 1.00 51.25 110 SER A C 1
ATOM 896 O O . SER A 1 110 ? 9.273 -26.312 -25.301 1.00 51.25 110 SER A O 1
ATOM 898 N N . ASN A 1 111 ? 7.647 -27.804 -24.828 1.00 56.50 111 ASN A N 1
ATOM 899 C CA . ASN A 1 111 ? 7.144 -27.238 -23.572 1.00 56.50 111 ASN A CA 1
ATOM 900 C C . ASN A 1 111 ? 7.920 -27.821 -22.374 1.00 56.50 111 ASN A C 1
ATOM 902 O O . ASN A 1 111 ? 7.430 -28.758 -21.752 1.00 56.50 111 ASN A O 1
ATOM 906 N N . ASP A 1 112 ? 9.094 -27.277 -22.031 1.00 55.75 112 ASP A N 1
ATOM 907 C CA . ASP A 1 112 ? 9.900 -27.782 -20.895 1.00 55.75 112 ASP A CA 1
ATOM 908 C C . ASP A 1 112 ? 10.241 -26.728 -19.809 1.00 55.75 112 ASP A C 1
ATOM 910 O O . ASP A 1 112 ? 11.065 -26.989 -18.937 1.00 55.75 112 ASP A O 1
ATOM 914 N N . ASN A 1 113 ? 9.583 -25.557 -19.778 1.00 55.62 113 ASN A N 1
ATOM 915 C CA . ASN A 1 113 ? 9.923 -24.462 -18.838 1.00 55.62 113 ASN A CA 1
ATOM 916 C C . ASN A 1 113 ? 8.953 -24.238 -17.654 1.00 55.62 113 ASN A C 1
ATOM 918 O O . ASN A 1 113 ? 9.098 -23.265 -16.910 1.00 55.62 113 ASN A O 1
ATOM 922 N N . ASP A 1 114 ? 7.985 -25.124 -17.409 1.00 56.69 114 ASP A N 1
ATOM 923 C CA . ASP A 1 114 ? 6.938 -24.851 -16.406 1.00 56.69 114 ASP A CA 1
ATOM 924 C C . ASP A 1 114 ? 7.400 -24.990 -14.935 1.00 56.69 114 ASP A C 1
ATOM 926 O O . ASP A 1 114 ? 6.777 -24.424 -14.034 1.00 56.69 114 ASP A O 1
ATOM 930 N N . ASN A 1 115 ? 8.522 -25.667 -14.658 1.00 58.78 115 ASN A N 1
ATOM 931 C CA . ASN A 1 115 ? 8.943 -25.970 -13.279 1.00 58.78 115 ASN A CA 1
ATOM 932 C C . ASN A 1 115 ? 9.673 -24.828 -12.544 1.00 58.78 115 ASN A C 1
ATOM 934 O O . ASN A 1 115 ? 9.586 -24.741 -11.316 1.00 58.78 115 ASN A O 1
ATOM 938 N N . GLU A 1 116 ? 10.376 -23.930 -13.240 1.00 59.97 116 GLU A N 1
ATOM 939 C CA . GLU A 1 116 ? 11.064 -22.806 -12.573 1.00 59.97 116 GLU A CA 1
ATOM 940 C C . GLU A 1 116 ? 10.074 -21.763 -12.042 1.00 59.97 116 GLU A C 1
ATOM 942 O O . GLU A 1 116 ? 10.249 -21.205 -10.952 1.00 59.97 116 GLU A O 1
ATOM 947 N N . THR A 1 117 ? 8.978 -21.558 -12.772 1.00 61.81 117 THR A N 1
ATOM 948 C CA . THR A 1 117 ? 7.955 -20.570 -12.420 1.00 61.81 117 THR A CA 1
ATOM 949 C C . THR A 1 117 ? 7.232 -20.945 -11.122 1.00 61.81 117 THR A C 1
ATOM 951 O O . THR A 1 117 ? 6.972 -20.077 -10.284 1.00 61.81 117 THR A O 1
ATOM 954 N N . GLU A 1 118 ? 6.947 -22.234 -10.895 1.00 63.56 118 GLU A N 1
ATOM 955 C CA . GLU A 1 118 ? 6.254 -22.683 -9.679 1.00 63.56 118 GLU A CA 1
ATOM 956 C C . GLU A 1 118 ? 7.116 -22.484 -8.417 1.00 63.56 118 GLU A C 1
ATOM 958 O O . GLU A 1 118 ? 6.611 -22.105 -7.353 1.00 63.56 118 GLU A O 1
ATOM 963 N N . ASN A 1 119 ? 8.435 -22.655 -8.537 1.00 65.12 119 ASN A N 1
ATOM 964 C CA . ASN A 1 119 ? 9.351 -22.535 -7.406 1.00 65.12 119 ASN A CA 1
ATOM 965 C C . ASN A 1 119 ? 9.535 -21.069 -6.966 1.00 65.12 119 ASN A C 1
ATOM 967 O O . ASN A 1 119 ? 9.466 -20.763 -5.772 1.00 65.12 119 ASN A O 1
ATOM 971 N N . ALA A 1 120 ? 9.638 -20.135 -7.920 1.00 65.75 120 ALA A N 1
ATOM 972 C CA . ALA A 1 120 ? 9.656 -18.695 -7.636 1.00 65.75 120 ALA A CA 1
ATOM 973 C C . ALA A 1 120 ? 8.353 -18.214 -6.957 1.00 65.75 120 ALA A C 1
ATOM 975 O O . ALA A 1 120 ? 8.360 -17.364 -6.058 1.00 65.75 120 ALA A O 1
ATOM 976 N N . TYR A 1 121 ? 7.211 -18.803 -7.325 1.00 70.19 121 TYR A N 1
ATOM 977 C CA . TYR A 1 121 ? 5.927 -18.516 -6.680 1.00 70.19 121 TYR A CA 1
ATOM 978 C C . TYR A 1 121 ? 5.863 -18.980 -5.219 1.00 70.19 121 TYR A C 1
ATOM 980 O O . TYR A 1 121 ? 5.274 -18.293 -4.381 1.00 70.19 121 TYR A O 1
ATOM 988 N N . ARG A 1 122 ? 6.475 -20.121 -4.885 1.00 65.38 122 ARG A N 1
ATOM 989 C CA . ARG A 1 122 ? 6.508 -20.621 -3.501 1.00 65.38 122 ARG A CA 1
ATOM 990 C C . ARG A 1 122 ? 7.379 -19.760 -2.593 1.00 65.38 122 ARG A C 1
ATOM 992 O O . ARG A 1 122 ? 6.955 -19.459 -1.476 1.00 65.38 122 ARG A O 1
ATOM 999 N N . ILE A 1 123 ? 8.540 -19.327 -3.086 1.00 63.00 123 ILE A N 1
ATOM 1000 C CA . ILE A 1 123 ? 9.466 -18.454 -2.348 1.00 63.00 123 ILE A CA 1
ATOM 1001 C C . ILE A 1 123 ? 8.776 -17.122 -2.020 1.00 63.00 123 ILE A C 1
ATOM 1003 O O . ILE A 1 123 ? 8.673 -16.748 -0.850 1.00 63.00 123 ILE A O 1
ATOM 1007 N N . THR A 1 124 ? 8.159 -16.486 -3.021 1.00 77.62 124 THR A N 1
ATOM 1008 C CA . THR A 1 124 ? 7.458 -15.200 -2.837 1.00 77.62 124 THR A CA 1
ATOM 1009 C C . THR A 1 124 ? 6.253 -15.290 -1.892 1.00 77.62 124 THR A C 1
ATOM 1011 O O . THR A 1 124 ? 6.004 -14.372 -1.109 1.00 77.62 124 THR A O 1
ATOM 1014 N N . MET A 1 125 ? 5.511 -16.405 -1.884 1.00 77.56 125 MET A N 1
ATOM 1015 C CA . MET A 1 125 ? 4.405 -16.598 -0.933 1.00 77.56 125 MET A CA 1
ATOM 1016 C C . MET A 1 125 ? 4.874 -16.757 0.516 1.00 77.56 125 MET A C 1
ATOM 1018 O O . MET A 1 125 ? 4.199 -16.274 1.427 1.00 77.56 125 MET A O 1
ATOM 1022 N N . TYR A 1 126 ? 5.997 -17.437 0.755 1.00 80.75 126 TYR A N 1
ATOM 1023 C CA . TYR A 1 126 ? 6.534 -17.612 2.106 1.00 80.75 126 TYR A CA 1
ATOM 1024 C C . TYR A 1 126 ? 7.050 -16.289 2.687 1.00 80.75 126 TYR A C 1
ATOM 1026 O O . TYR A 1 126 ? 6.770 -15.965 3.843 1.00 80.75 126 TYR A O 1
ATOM 1034 N N . GLU A 1 127 ? 7.732 -15.489 1.870 1.00 82.12 127 GLU A N 1
ATOM 1035 C CA . GLU A 1 127 ? 8.218 -14.163 2.258 1.00 82.12 127 GLU A CA 1
ATOM 1036 C C . GLU A 1 127 ? 7.074 -13.220 2.626 1.00 82.12 127 GLU A C 1
ATOM 1038 O O . GLU A 1 127 ? 7.132 -12.566 3.667 1.00 82.12 127 GLU A O 1
ATOM 1043 N N . ILE A 1 128 ? 5.990 -13.208 1.840 1.00 80.94 128 ILE A N 1
ATOM 1044 C CA . ILE A 1 128 ? 4.783 -12.448 2.188 1.00 80.94 128 ILE A CA 1
ATOM 1045 C C . ILE A 1 128 ? 4.174 -12.968 3.485 1.00 80.94 128 ILE A C 1
ATOM 1047 O O . ILE A 1 128 ? 3.919 -12.179 4.392 1.00 80.94 128 ILE A O 1
ATOM 1051 N N . LYS A 1 129 ? 4.003 -14.285 3.630 1.00 82.00 129 LYS A N 1
ATOM 1052 C CA . LYS A 1 129 ? 3.460 -14.857 4.869 1.00 82.00 129 LYS A CA 1
ATOM 1053 C C . LYS A 1 129 ? 4.257 -14.448 6.101 1.00 82.00 129 LYS A C 1
ATOM 1055 O O . LYS A 1 129 ? 3.649 -14.214 7.133 1.00 82.00 129 LYS A O 1
ATOM 1060 N N . ASN A 1 130 ? 5.584 -14.362 6.011 1.00 85.06 130 ASN A N 1
ATOM 1061 C CA . ASN A 1 130 ? 6.416 -13.915 7.126 1.00 85.06 130 ASN A CA 1
ATOM 1062 C C . ASN A 1 130 ? 6.372 -12.399 7.324 1.00 85.06 130 ASN A C 1
ATOM 1064 O O . ASN A 1 130 ? 6.267 -11.941 8.460 1.00 85.06 130 ASN A O 1
ATOM 1068 N N . LYS A 1 131 ? 6.422 -11.615 6.245 1.00 83.00 131 LYS A N 1
ATOM 1069 C CA . LYS A 1 131 ? 6.406 -10.151 6.320 1.00 83.00 131 LYS A CA 1
ATOM 1070 C C . LYS A 1 131 ? 5.096 -9.623 6.906 1.00 83.00 131 LYS A C 1
ATOM 1072 O O . LYS A 1 131 ? 5.140 -8.721 7.734 1.00 83.00 131 LYS A O 1
ATOM 1077 N N . TYR A 1 132 ? 3.965 -10.219 6.538 1.00 84.75 132 TYR A N 1
ATOM 1078 C CA . TYR A 1 132 ? 2.626 -9.766 6.924 1.00 84.75 132 TYR A CA 1
ATOM 1079 C C . TYR A 1 132 ? 2.022 -10.553 8.096 1.00 84.75 132 TYR A C 1
ATOM 1081 O O . TYR A 1 132 ? 0.810 -10.563 8.279 1.00 84.75 132 TYR A O 1
ATOM 1089 N N . LYS A 1 133 ? 2.847 -11.186 8.941 1.00 86.19 133 LYS A N 1
ATOM 1090 C CA . LYS A 1 133 ? 2.354 -11.738 10.213 1.00 86.19 133 LYS A CA 1
ATOM 1091 C C . LYS A 1 133 ? 1.854 -10.633 11.131 1.00 86.19 133 LYS A C 1
ATOM 1093 O O . LYS A 1 133 ? 2.370 -9.517 11.129 1.00 86.19 133 LYS A O 1
ATOM 1098 N N . ILE A 1 134 ? 0.920 -10.992 12.008 1.00 82.62 134 ILE A N 1
ATOM 1099 C CA . ILE A 1 134 ? 0.377 -10.084 13.024 1.00 82.62 134 ILE A CA 1
ATOM 1100 C C . ILE A 1 134 ? 1.462 -9.494 13.939 1.00 82.62 134 ILE A C 1
ATOM 1102 O O . ILE A 1 134 ? 1.368 -8.339 14.344 1.00 82.62 134 ILE A O 1
ATOM 1106 N N . GLU A 1 135 ? 2.535 -10.243 14.193 1.00 86.31 135 GLU A N 1
ATOM 1107 C CA . GLU A 1 135 ? 3.707 -9.807 14.967 1.00 86.31 135 GLU A CA 1
ATOM 1108 C C . GLU A 1 135 ? 4.428 -8.612 14.315 1.00 86.31 135 GLU A C 1
ATOM 1110 O O . GLU A 1 135 ? 4.996 -7.774 15.010 1.00 86.31 135 GLU A O 1
ATOM 1115 N N . ASN A 1 136 ? 4.324 -8.478 12.988 1.00 90.31 136 ASN A N 1
ATOM 1116 C CA . ASN A 1 136 ? 4.896 -7.378 12.212 1.00 90.31 136 ASN A CA 1
ATOM 1117 C C . ASN A 1 136 ? 3.911 -6.226 11.963 1.00 90.31 136 ASN A C 1
ATOM 1119 O O . ASN A 1 136 ? 4.279 -5.239 11.322 1.00 90.31 136 ASN A O 1
ATOM 1123 N N . SER A 1 137 ? 2.678 -6.305 12.475 1.00 91.69 137 SER A N 1
ATOM 1124 C CA . SER A 1 137 ? 1.648 -5.273 12.272 1.00 91.69 137 SER A CA 1
ATOM 1125 C C . SER A 1 137 ? 2.119 -3.876 12.690 1.00 91.69 137 SER A C 1
ATOM 1127 O O . SER A 1 137 ? 1.857 -2.901 11.991 1.00 91.69 137 SER A O 1
ATOM 1129 N N . TYR A 1 138 ? 2.896 -3.786 13.772 1.00 94.25 138 TYR A N 1
ATOM 1130 C CA . TYR A 1 138 ? 3.462 -2.527 14.253 1.00 94.25 138 TYR A CA 1
ATOM 1131 C C . TYR A 1 138 ? 4.492 -1.923 13.282 1.00 94.25 138 TYR A C 1
ATOM 1133 O O . TYR A 1 138 ? 4.484 -0.718 13.036 1.00 94.25 138 TYR A O 1
ATOM 1141 N N . MET A 1 139 ? 5.349 -2.752 12.674 1.00 93.69 139 MET A N 1
ATOM 1142 C CA . MET A 1 139 ? 6.309 -2.284 11.664 1.00 93.69 139 MET A CA 1
ATOM 1143 C C . MET A 1 139 ? 5.590 -1.778 10.408 1.00 93.69 139 MET A C 1
ATOM 1145 O O . MET A 1 139 ? 5.979 -0.753 9.851 1.00 93.69 139 MET A O 1
ATOM 1149 N N . LEU A 1 140 ? 4.507 -2.449 10.002 1.00 94.19 140 LEU A N 1
ATOM 1150 C CA . LEU A 1 140 ? 3.662 -2.000 8.892 1.00 94.19 140 LEU A CA 1
ATOM 1151 C C . LEU A 1 140 ? 2.970 -0.668 9.209 1.00 94.19 140 LEU A C 1
ATOM 1153 O O . LEU A 1 140 ? 2.892 0.198 8.342 1.00 94.19 140 LEU A O 1
ATOM 1157 N N . GLU A 1 141 ? 2.498 -0.469 10.442 1.00 96.12 141 GLU A N 1
ATOM 1158 C CA . GLU A 1 141 ? 1.869 0.792 10.856 1.00 96.12 141 GLU A CA 1
ATOM 1159 C C . GLU A 1 141 ? 2.834 1.973 10.745 1.00 96.12 141 GLU A C 1
ATOM 1161 O O . GLU A 1 141 ? 2.465 3.019 10.202 1.00 96.12 141 GLU A O 1
ATOM 1166 N N . ILE A 1 142 ? 4.082 1.793 11.186 1.00 96.38 142 ILE A N 1
ATOM 1167 C CA . ILE A 1 142 ? 5.131 2.807 11.039 1.00 96.38 142 ILE A CA 1
ATOM 1168 C C . ILE A 1 142 ? 5.414 3.082 9.557 1.00 96.38 142 ILE A C 1
ATOM 1170 O O . ILE A 1 142 ? 5.382 4.244 9.146 1.00 96.38 142 ILE A O 1
ATOM 1174 N N . ASP A 1 143 ? 5.634 2.036 8.754 1.00 95.44 143 ASP A N 1
ATOM 1175 C CA . ASP A 1 143 ? 5.937 2.158 7.322 1.00 95.44 143 ASP A CA 1
ATOM 1176 C C . ASP A 1 143 ? 4.837 2.932 6.576 1.00 95.44 143 ASP A C 1
ATOM 1178 O O . ASP A 1 143 ? 5.101 3.938 5.913 1.00 95.44 143 ASP A O 1
ATOM 1182 N N . TYR A 1 144 ? 3.572 2.550 6.773 1.00 97.00 144 TYR A N 1
ATOM 1183 C CA . TYR A 1 144 ? 2.435 3.247 6.173 1.00 97.00 144 TYR A CA 1
ATOM 1184 C C . TYR A 1 144 ? 2.268 4.681 6.673 1.00 97.00 144 TYR A C 1
ATOM 1186 O O . TYR A 1 144 ? 1.873 5.572 5.914 1.00 97.00 144 TYR A O 1
ATOM 1194 N N . SER A 1 145 ? 2.554 4.927 7.949 1.00 97.50 145 SER A N 1
ATOM 1195 C CA . SER A 1 145 ? 2.460 6.265 8.523 1.00 97.50 145 SER A CA 1
ATOM 1196 C C . SER A 1 145 ? 3.491 7.216 7.910 1.00 97.50 145 SER A C 1
ATOM 1198 O O . SER A 1 145 ? 3.132 8.352 7.570 1.00 97.50 145 SER A O 1
ATOM 1200 N N . MET A 1 146 ? 4.728 6.745 7.719 1.00 97.00 146 MET A N 1
ATOM 1201 C CA . MET A 1 146 ? 5.861 7.550 7.252 1.00 97.00 146 MET A CA 1
ATOM 1202 C C . MET A 1 146 ? 5.917 7.684 5.729 1.00 97.00 146 MET A C 1
ATOM 1204 O O . MET A 1 146 ? 6.080 8.793 5.224 1.00 97.00 146 MET A O 1
ATOM 1208 N N . ASN A 1 147 ? 5.737 6.583 4.996 1.00 96.69 147 ASN A N 1
ATOM 1209 C CA . ASN A 1 147 ? 6.063 6.526 3.569 1.00 96.69 147 ASN A CA 1
ATOM 1210 C C . ASN A 1 147 ? 4.857 6.746 2.647 1.00 96.69 147 ASN A C 1
ATOM 1212 O O . ASN A 1 147 ? 5.027 6.987 1.453 1.00 96.69 147 ASN A O 1
ATOM 1216 N N . TYR A 1 148 ? 3.631 6.710 3.180 1.00 96.75 148 TYR A N 1
ATOM 1217 C CA . TYR A 1 148 ? 2.419 6.777 2.365 1.00 96.75 148 TYR A CA 1
ATOM 1218 C C . TYR A 1 148 ? 1.560 7.991 2.718 1.00 96.75 148 TYR A C 1
ATOM 1220 O O . TYR A 1 148 ? 1.220 8.266 3.875 1.00 96.75 148 TYR A O 1
ATOM 1228 N N . ASN A 1 149 ? 1.157 8.730 1.684 1.00 96.62 149 ASN A N 1
ATOM 1229 C CA . ASN A 1 149 ? 0.195 9.821 1.807 1.00 96.62 149 ASN A CA 1
ATOM 1230 C C . ASN A 1 149 ? -1.258 9.305 1.714 1.00 96.62 149 ASN A C 1
ATOM 1232 O O . ASN A 1 149 ? -1.518 8.156 1.357 1.00 96.62 149 ASN A O 1
ATOM 1236 N N . MET A 1 150 ? -2.235 10.168 2.018 1.00 95.31 150 MET A N 1
ATOM 1237 C CA . MET A 1 150 ? -3.653 9.778 2.036 1.00 95.31 150 MET A CA 1
ATOM 1238 C C . MET A 1 150 ? -4.166 9.291 0.670 1.00 95.31 150 MET A C 1
ATOM 1240 O O . MET A 1 150 ? -5.020 8.407 0.613 1.00 95.31 150 MET A O 1
ATOM 1244 N N . LYS A 1 151 ? -3.635 9.836 -0.435 1.00 94.31 151 LYS A N 1
ATOM 1245 C CA . LYS A 1 151 ? -4.000 9.438 -1.803 1.00 94.31 151 LYS A CA 1
ATOM 1246 C C . LYS A 1 151 ? -3.530 8.008 -2.084 1.00 94.31 151 LYS A C 1
ATOM 1248 O O . LYS A 1 151 ? -4.333 7.184 -2.511 1.00 94.31 151 LYS A O 1
ATOM 1253 N N . MET A 1 152 ? -2.274 7.693 -1.768 1.00 94.50 152 MET A N 1
ATOM 1254 C CA . MET A 1 152 ? -1.705 6.348 -1.911 1.00 94.50 152 MET A CA 1
ATOM 1255 C C . MET A 1 152 ? -2.459 5.322 -1.059 1.00 94.50 152 MET A C 1
ATOM 1257 O O . MET A 1 152 ? -2.899 4.303 -1.584 1.00 94.50 152 MET A O 1
ATOM 1261 N N . LEU A 1 153 ? -2.708 5.626 0.220 1.00 95.88 153 LEU A N 1
ATOM 1262 C CA . LEU A 1 153 ? -3.487 4.751 1.106 1.00 95.88 153 LEU A CA 1
ATOM 1263 C C . LEU A 1 153 ? -4.909 4.521 0.577 1.00 95.88 153 LEU A C 1
ATOM 1265 O O . LEU A 1 153 ? -5.428 3.410 0.629 1.00 95.88 153 LEU A O 1
ATOM 1269 N N . THR A 1 154 ? -5.530 5.554 0.004 1.00 93.69 154 THR A N 1
ATOM 1270 C CA . THR A 1 154 ? -6.848 5.436 -0.633 1.00 93.69 154 THR A CA 1
ATOM 1271 C C . THR A 1 154 ? -6.807 4.509 -1.849 1.00 93.69 154 THR A C 1
ATOM 1273 O O . THR A 1 154 ? -7.727 3.716 -2.032 1.00 93.69 154 THR A O 1
ATOM 1276 N N . HIS A 1 155 ? -5.756 4.560 -2.674 1.00 93.31 155 HIS A N 1
ATOM 1277 C CA . HIS A 1 155 ? -5.593 3.635 -3.800 1.00 93.31 155 HIS A CA 1
ATOM 1278 C C . HIS A 1 155 ? -5.444 2.183 -3.337 1.00 93.31 155 HIS A C 1
ATOM 1280 O O . HIS A 1 155 ? -6.135 1.317 -3.872 1.00 93.31 155 HIS A O 1
ATOM 1286 N N . ILE A 1 156 ? -4.628 1.935 -2.308 1.00 95.00 156 ILE A N 1
ATOM 1287 C CA . ILE A 1 156 ? -4.457 0.603 -1.708 1.00 95.00 156 ILE A CA 1
ATOM 1288 C C . ILE A 1 156 ? -5.801 0.088 -1.179 1.00 95.00 156 ILE A C 1
ATOM 1290 O O . ILE A 1 156 ? -6.269 -0.983 -1.562 1.00 95.00 156 ILE A O 1
ATOM 1294 N N . ALA A 1 157 ? -6.489 0.892 -0.369 1.00 94.31 157 ALA A N 1
ATOM 1295 C CA . ALA A 1 157 ? -7.773 0.512 0.206 1.00 94.31 157 ALA A CA 1
ATOM 1296 C C . ALA A 1 157 ? -8.876 0.318 -0.850 1.00 94.31 157 ALA A C 1
ATOM 1298 O O . ALA A 1 157 ? -9.773 -0.508 -0.668 1.00 94.31 157 ALA A O 1
ATOM 1299 N N . ASN A 1 158 ? -8.824 1.052 -1.965 1.00 92.88 158 ASN A N 1
ATOM 1300 C CA . ASN A 1 158 ? -9.715 0.835 -3.103 1.00 92.88 158 ASN A CA 1
ATOM 1301 C C . ASN A 1 158 ? -9.412 -0.479 -3.826 1.00 92.88 158 ASN A C 1
ATOM 1303 O O . ASN A 1 158 ? -10.357 -1.179 -4.189 1.00 92.88 158 ASN A O 1
ATOM 1307 N N . TYR A 1 159 ? -8.134 -0.820 -4.009 1.00 94.69 159 TYR A N 1
ATOM 1308 C CA . TYR A 1 159 ? -7.720 -2.091 -4.605 1.00 94.69 159 TYR A CA 1
ATOM 1309 C C . TYR A 1 159 ? -8.214 -3.277 -3.764 1.00 94.69 159 TYR A C 1
ATOM 1311 O O . TYR A 1 159 ? -8.835 -4.197 -4.292 1.00 94.69 159 TYR A O 1
ATOM 1319 N N . TYR A 1 160 ? -8.061 -3.200 -2.439 1.00 94.25 160 TYR A N 1
ATOM 1320 C CA . TYR A 1 160 ? -8.589 -4.191 -1.491 1.00 94.25 160 TYR A CA 1
ATOM 1321 C C . TYR A 1 160 ? -10.113 -4.114 -1.287 1.00 94.25 160 TYR A C 1
ATOM 1323 O O . TYR A 1 160 ? -10.686 -4.904 -0.544 1.00 94.25 160 TYR A O 1
ATOM 1331 N N . ASN A 1 161 ? -10.802 -3.174 -1.942 1.00 91.94 161 ASN A N 1
ATOM 1332 C CA . ASN A 1 161 ? -12.232 -2.896 -1.773 1.00 91.94 161 ASN A CA 1
ATOM 1333 C C . ASN A 1 161 ? -12.675 -2.583 -0.321 1.00 91.94 161 ASN A C 1
ATOM 1335 O O . ASN A 1 161 ? -13.869 -2.616 -0.021 1.00 91.94 161 ASN A O 1
ATOM 1339 N N . ILE A 1 162 ? -11.759 -2.168 0.560 1.00 88.88 162 ILE A N 1
ATOM 1340 C CA . ILE A 1 162 ? -12.032 -1.785 1.959 1.00 88.88 162 ILE A CA 1
ATOM 1341 C C . ILE A 1 162 ? -13.036 -0.623 2.017 1.00 88.88 162 ILE A C 1
ATOM 1343 O O . ILE A 1 162 ? -14.048 -0.681 2.717 1.00 88.88 162 ILE A O 1
ATOM 1347 N N . ILE A 1 163 ? -12.813 0.423 1.214 1.00 83.69 163 ILE A N 1
ATOM 1348 C CA . ILE A 1 163 ? -13.651 1.638 1.211 1.00 83.69 163 ILE A CA 1
ATOM 1349 C C . ILE A 1 163 ? -15.072 1.349 0.703 1.00 83.69 163 ILE A C 1
ATOM 1351 O O . ILE A 1 163 ? -16.036 1.973 1.152 1.00 83.69 163 ILE A O 1
ATOM 1355 N N . LYS A 1 164 ? -15.225 0.402 -0.232 1.00 75.44 164 LYS A N 1
ATOM 1356 C CA . LYS A 1 164 ? -16.541 0.009 -0.756 1.00 75.44 164 LYS A CA 1
ATOM 1357 C C . LYS A 1 164 ? -17.333 -0.784 0.280 1.00 75.44 164 LYS A C 1
ATOM 1359 O O . LYS A 1 164 ? -18.524 -0.526 0.442 1.00 75.44 164 LYS A O 1
ATOM 1364 N N . ASN A 1 165 ? -16.667 -1.665 1.022 1.00 61.00 165 ASN A N 1
ATOM 1365 C CA . ASN A 1 165 ? -17.297 -2.503 2.041 1.00 61.00 165 ASN A CA 1
ATOM 1366 C C . ASN A 1 165 ? -17.713 -1.694 3.280 1.00 61.00 165 ASN A C 1
ATOM 1368 O O . ASN A 1 165 ? -18.739 -1.977 3.896 1.00 61.00 165 ASN A O 1
ATOM 1372 N N . ASN A 1 166 ? -16.990 -0.612 3.591 1.00 56.84 166 ASN A N 1
ATOM 1373 C CA . ASN A 1 166 ? -17.287 0.237 4.747 1.00 56.84 166 ASN A CA 1
ATOM 1374 C C . ASN A 1 166 ? -18.510 1.165 4.559 1.00 56.84 166 ASN A C 1
ATOM 1376 O O . ASN A 1 166 ? -18.962 1.802 5.511 1.00 56.84 166 ASN A O 1
ATOM 1380 N N . LYS A 1 167 ? -19.109 1.226 3.357 1.00 55.75 167 LYS A N 1
ATOM 1381 C CA . LYS A 1 167 ? -20.376 1.955 3.138 1.00 55.75 167 LYS A CA 1
ATOM 1382 C C . LYS A 1 167 ? -21.583 1.281 3.797 1.00 55.75 167 LYS A C 1
ATOM 1384 O O . LYS A 1 167 ? -22.609 1.936 3.962 1.00 55.75 167 LYS A O 1
ATOM 1389 N N . ASN A 1 168 ? -21.443 0.020 4.208 1.00 50.75 168 ASN A N 1
ATOM 1390 C CA . ASN A 1 168 ? -22.541 -0.763 4.768 1.00 50.75 168 ASN A CA 1
ATOM 1391 C C . ASN A 1 168 ? -22.399 -1.070 6.265 1.00 50.75 168 ASN A C 1
ATOM 1393 O O . ASN A 1 168 ? -23.275 -1.738 6.791 1.00 50.75 168 ASN A O 1
ATOM 1397 N N . GLY A 1 169 ? -21.371 -0.551 6.954 1.00 41.00 169 GLY A N 1
ATOM 1398 C CA . GLY A 1 169 ? -21.201 -0.720 8.402 1.00 41.00 169 GLY A CA 1
ATOM 1399 C C . GLY A 1 169 ? -21.051 -2.184 8.829 1.00 41.00 169 GLY A C 1
ATOM 1400 O O . GLY A 1 169 ? -22.043 -2.850 9.070 1.00 41.00 169 GLY A O 1
ATOM 1401 N N . LEU A 1 170 ? -19.803 -2.641 8.967 1.00 38.47 170 LEU A N 1
ATOM 1402 C CA . LEU A 1 170 ? -19.396 -3.940 9.527 1.00 38.47 170 LEU A CA 1
ATOM 1403 C C . LEU A 1 170 ? -20.101 -5.198 8.968 1.00 38.47 170 LEU A C 1
ATOM 1405 O O . LEU A 1 170 ? -21.188 -5.576 9.385 1.00 38.47 170 LEU A O 1
ATOM 1409 N N . GLY A 1 171 ? -19.358 -5.931 8.135 1.00 44.19 171 GLY A N 1
ATOM 1410 C CA . GLY A 1 171 ? -19.342 -7.394 8.147 1.00 44.19 171 GLY A CA 1
ATOM 1411 C C . GLY A 1 171 ? -20.604 -8.116 7.686 1.00 44.19 171 GLY A C 1
ATOM 1412 O O . GLY A 1 171 ? -21.379 -8.579 8.510 1.00 44.19 171 GLY A O 1
ATOM 1413 N N . ILE A 1 172 ? -20.716 -8.373 6.381 1.00 39.72 172 ILE A N 1
ATOM 1414 C CA . ILE A 1 172 ? -21.351 -9.606 5.901 1.00 39.72 172 ILE A CA 1
ATOM 1415 C C . ILE A 1 172 ? -20.595 -10.077 4.659 1.00 39.72 172 ILE A C 1
ATOM 1417 O O . ILE A 1 172 ? -20.729 -9.513 3.574 1.00 39.72 172 ILE A O 1
ATOM 1421 N N . VAL A 1 173 ? -19.814 -11.145 4.823 1.00 41.81 173 VAL A N 1
ATOM 1422 C CA . VAL A 1 173 ? -19.527 -12.083 3.736 1.00 41.81 173 VAL A CA 1
ATOM 1423 C C . VAL A 1 173 ? -20.886 -12.647 3.327 1.00 41.81 173 VAL A C 1
ATOM 1425 O O . VAL A 1 173 ? -21.435 -13.524 3.990 1.00 41.81 173 VAL A O 1
ATOM 1428 N N . ALA A 1 174 ? -21.498 -12.056 2.302 1.00 39.22 174 ALA A N 1
ATOM 1429 C CA . ALA A 1 174 ? -22.778 -12.508 1.781 1.00 39.22 174 ALA A CA 1
ATOM 1430 C C . ALA A 1 174 ? -22.539 -13.791 0.984 1.00 39.22 174 ALA A C 1
ATOM 1432 O O . ALA A 1 174 ? -22.326 -13.770 -0.227 1.00 39.22 174 ALA A O 1
ATOM 1433 N N . VAL A 1 175 ? -22.561 -14.915 1.700 1.00 40.75 175 VAL A N 1
ATOM 1434 C CA . VAL A 1 175 ? -22.877 -16.220 1.123 1.00 40.75 175 VAL A CA 1
ATOM 1435 C C . VAL A 1 175 ? -24.230 -16.079 0.427 1.00 40.75 175 VAL A C 1
ATOM 1437 O O . VAL A 1 175 ? -25.210 -15.609 1.005 1.00 40.75 175 VAL A O 1
ATOM 1440 N N . ALA A 1 176 ? -24.231 -16.406 -0.861 1.00 44.44 176 ALA A N 1
ATOM 1441 C CA . ALA A 1 176 ? -25.332 -16.203 -1.781 1.00 44.44 176 ALA A CA 1
ATOM 1442 C C . ALA A 1 176 ? -26.626 -16.876 -1.297 1.00 44.44 176 ALA A C 1
ATOM 1444 O O . ALA A 1 176 ? -26.675 -18.090 -1.118 1.00 44.44 176 ALA A O 1
ATOM 1445 N N . GLY A 1 177 ? -27.703 -16.098 -1.159 1.00 47.81 177 GLY A N 1
ATOM 1446 C CA . GLY A 1 177 ? -29.035 -16.666 -0.981 1.00 47.81 177 GLY A CA 1
ATOM 1447 C C . GLY A 1 177 ? -30.083 -15.684 -0.472 1.00 47.81 177 GLY A C 1
ATOM 1448 O O . GLY A 1 177 ? -30.066 -15.293 0.684 1.00 47.81 177 GLY A O 1
ATOM 1449 N N . THR A 1 178 ? -31.074 -15.418 -1.324 1.00 43.72 178 THR A N 1
ATOM 1450 C CA . THR A 1 178 ? -32.438 -14.928 -1.023 1.00 43.72 178 THR A CA 1
ATOM 1451 C C . THR A 1 178 ? -32.721 -13.412 -0.964 1.00 43.72 178 THR A C 1
ATOM 1453 O O . THR A 1 178 ? -32.491 -12.718 0.013 1.00 43.72 178 THR A O 1
ATOM 1456 N N . LYS A 1 179 ? -33.329 -12.970 -2.079 1.00 48.75 179 LYS A N 1
ATOM 1457 C CA . LYS A 1 179 ? -34.483 -12.066 -2.275 1.00 48.75 179 LYS A CA 1
ATOM 1458 C C . LYS A 1 179 ? -34.525 -10.709 -1.537 1.00 48.75 179 LYS A C 1
ATOM 1460 O O . LYS A 1 179 ? -34.659 -10.593 -0.329 1.00 48.75 179 LYS A O 1
ATOM 1465 N N . THR A 1 180 ? -34.553 -9.682 -2.385 1.00 56.81 180 THR A N 1
ATOM 1466 C CA . THR A 1 180 ? -34.668 -8.227 -2.185 1.00 56.81 180 THR A CA 1
ATOM 1467 C C . THR A 1 180 ? -35.788 -7.756 -1.249 1.00 56.81 180 THR A C 1
ATOM 1469 O O . THR A 1 180 ? -36.929 -8.198 -1.409 1.00 56.81 180 THR A O 1
ATOM 1472 N N . PRO A 1 181 ? -35.524 -6.732 -0.411 1.00 55.56 181 PRO A N 1
ATOM 1473 C CA . PRO A 1 181 ? -36.484 -5.625 -0.281 1.00 55.56 181 PRO A CA 1
ATOM 1474 C C . PRO A 1 181 ? -35.877 -4.216 -0.051 1.00 55.56 181 PRO A C 1
ATOM 1476 O O . PRO A 1 181 ? -34.852 -4.050 0.598 1.00 55.56 181 PRO A O 1
ATOM 1479 N N . LYS A 1 182 ? -36.609 -3.211 -0.569 1.00 52.59 182 LYS A N 1
ATOM 1480 C CA . LYS A 1 182 ? -36.659 -1.760 -0.250 1.00 52.59 182 LYS A CA 1
ATOM 1481 C C . LYS A 1 182 ? -35.346 -1.016 0.064 1.00 52.59 182 LYS A C 1
ATOM 1483 O O . LYS A 1 182 ? -34.802 -1.114 1.154 1.00 52.59 182 LYS A O 1
ATOM 1488 N N . ILE A 1 183 ? -34.969 -0.133 -0.870 1.00 54.50 183 ILE A N 1
ATOM 1489 C CA . ILE A 1 183 ? -33.827 0.798 -0.834 1.00 54.50 183 ILE A CA 1
ATOM 1490 C C . ILE A 1 183 ? -33.917 1.733 0.394 1.00 54.50 183 ILE A C 1
ATOM 1492 O O . ILE A 1 183 ? -34.757 2.640 0.407 1.00 54.50 183 ILE A O 1
ATOM 1496 N N . PRO A 1 184 ? -33.068 1.550 1.424 1.00 56.91 184 PRO A N 1
ATOM 1497 C CA . PRO A 1 184 ? -32.975 2.449 2.569 1.00 56.91 184 PRO A CA 1
ATOM 1498 C C . PRO A 1 184 ? -32.132 3.681 2.209 1.00 56.91 184 PRO A C 1
ATOM 1500 O O . PRO A 1 184 ? -31.232 3.618 1.371 1.00 56.91 184 PRO A O 1
ATOM 1503 N N . LYS A 1 185 ? -32.418 4.815 2.859 1.00 57.19 185 LYS A N 1
ATOM 1504 C CA . LYS A 1 185 ? -31.694 6.088 2.698 1.00 57.19 185 LYS A CA 1
ATOM 1505 C C . LYS A 1 185 ? -30.183 5.873 2.839 1.00 57.19 185 LYS A C 1
ATOM 1507 O O . LYS A 1 185 ? -29.727 5.394 3.872 1.00 57.19 185 LYS A O 1
ATOM 1512 N N . ILE A 1 186 ? -29.439 6.256 1.802 1.00 52.25 186 ILE A N 1
ATOM 1513 C CA . ILE A 1 186 ? -27.997 6.027 1.668 1.00 52.25 186 ILE A CA 1
ATOM 1514 C C . ILE A 1 186 ? -27.264 6.705 2.842 1.00 52.25 186 ILE A C 1
ATOM 1516 O O . ILE A 1 186 ? -27.302 7.938 2.945 1.00 52.25 186 ILE A O 1
ATOM 1520 N N . PRO A 1 187 ? -26.614 5.945 3.742 1.00 60.47 187 PRO A N 1
ATOM 1521 C CA . PRO A 1 187 ? -25.835 6.521 4.826 1.00 60.47 187 PRO A CA 1
ATOM 1522 C C . PRO A 1 187 ? -24.643 7.288 4.244 1.00 60.47 187 PRO A C 1
ATOM 1524 O O . PRO A 1 187 ? -23.918 6.798 3.376 1.00 60.47 187 PRO A O 1
ATOM 1527 N N . LYS A 1 188 ? -24.451 8.528 4.710 1.00 59.88 188 LYS A N 1
ATOM 1528 C CA . LYS A 1 188 ? -23.294 9.349 4.340 1.00 59.88 188 LYS A CA 1
ATOM 1529 C C . LYS A 1 188 ? -22.029 8.584 4.720 1.00 59.88 188 LYS A C 1
ATOM 1531 O O . LYS A 1 188 ? -21.841 8.233 5.883 1.00 59.88 188 LYS A O 1
ATOM 1536 N N . THR A 1 189 ? -21.173 8.328 3.740 1.00 61.28 189 THR A N 1
ATOM 1537 C CA . THR A 1 189 ? -19.913 7.615 3.942 1.00 61.28 189 THR A CA 1
ATOM 1538 C C . THR A 1 189 ? -19.043 8.402 4.911 1.00 61.28 189 THR A C 1
ATOM 1540 O O . THR A 1 189 ? -18.701 9.556 4.630 1.00 61.28 189 THR A O 1
ATOM 1543 N N . LYS A 1 190 ? -18.703 7.804 6.056 1.00 74.75 190 LYS A N 1
ATOM 1544 C CA . LYS A 1 190 ? -17.749 8.401 6.993 1.00 74.75 190 LYS A CA 1
ATOM 1545 C C . LYS A 1 190 ? -16.419 8.584 6.261 1.00 74.75 190 LYS A C 1
ATOM 1547 O O . LYS A 1 190 ? -15.930 7.658 5.618 1.00 74.75 190 LYS A O 1
ATOM 1552 N N . LYS A 1 191 ? -15.866 9.795 6.313 1.00 81.88 191 LYS A N 1
ATOM 1553 C CA . LYS A 1 191 ? -14.506 10.051 5.836 1.00 81.88 191 LYS A CA 1
ATOM 1554 C C . LYS A 1 191 ? -13.563 9.387 6.838 1.00 81.88 191 LYS A C 1
ATOM 1556 O O . LYS A 1 191 ? -13.482 9.862 7.965 1.00 81.88 191 LYS A O 1
ATOM 1561 N N . LEU A 1 192 ? -12.926 8.289 6.440 1.00 87.94 192 LEU A N 1
ATOM 1562 C CA . LEU A 1 192 ? -11.923 7.615 7.263 1.00 87.94 192 LEU A CA 1
ATOM 1563 C C . LEU A 1 192 ? -10.716 8.537 7.442 1.00 87.94 192 LEU A C 1
ATOM 1565 O O . LEU A 1 192 ? -10.259 9.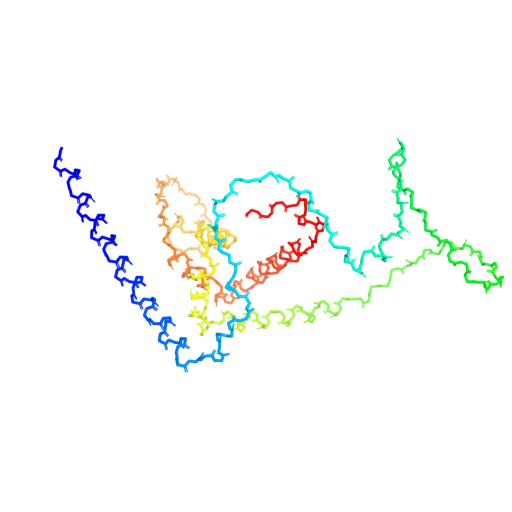163 6.480 1.00 87.94 192 LEU A O 1
ATOM 1569 N N . LEU A 1 193 ? -10.214 8.633 8.671 1.00 94.88 193 LEU A N 1
ATOM 1570 C CA . LEU A 1 193 ? -8.963 9.335 8.959 1.00 94.88 193 LEU A CA 1
ATOM 1571 C C . LEU A 1 193 ? -7.764 8.476 8.523 1.00 94.88 193 LEU A C 1
ATOM 1573 O O . LEU A 1 193 ? -7.869 7.254 8.443 1.00 94.88 193 LEU A O 1
ATOM 1577 N N . LYS A 1 194 ? -6.601 9.101 8.273 1.00 95.44 194 LYS A N 1
ATOM 1578 C CA . LYS A 1 194 ? -5.358 8.390 7.900 1.00 95.44 194 LYS A CA 1
ATOM 1579 C C . LYS A 1 194 ? -5.051 7.189 8.818 1.00 95.44 194 LYS A C 1
ATOM 1581 O O . LYS A 1 194 ? -4.887 6.099 8.279 1.00 95.44 194 LYS A O 1
ATOM 1586 N N . PRO A 1 195 ? -5.010 7.327 10.161 1.00 96.88 195 PRO A N 1
ATOM 1587 C CA . PRO A 1 195 ? -4.705 6.197 11.044 1.00 96.88 195 PRO A CA 1
ATOM 1588 C C . PRO A 1 195 ? -5.757 5.083 10.993 1.00 96.88 195 PRO A C 1
ATOM 1590 O O . PRO A 1 195 ? -5.406 3.914 11.088 1.00 96.88 195 PRO A O 1
ATOM 1593 N N . GLU A 1 196 ? -7.038 5.413 10.812 1.00 95.06 196 GLU A N 1
ATOM 1594 C CA . GLU A 1 196 ? -8.094 4.400 10.670 1.00 95.06 196 GLU A CA 1
ATOM 1595 C C . GLU A 1 196 ? -7.912 3.612 9.373 1.00 95.06 196 GLU A C 1
ATOM 1597 O O . GLU A 1 196 ? -7.972 2.388 9.376 1.00 95.06 196 GLU A O 1
ATOM 1602 N N . LEU A 1 197 ? -7.614 4.307 8.272 1.00 95.12 197 LEU A N 1
ATOM 1603 C CA . LEU A 1 197 ? -7.379 3.675 6.979 1.00 95.12 197 LEU A CA 1
ATOM 1604 C C . LEU A 1 197 ? -6.156 2.748 7.004 1.00 95.12 197 LEU A C 1
ATOM 1606 O O . LEU A 1 197 ? -6.209 1.663 6.435 1.00 95.12 197 LEU A O 1
ATOM 1610 N N . ILE A 1 198 ? -5.081 3.156 7.687 1.00 96.75 198 ILE A N 1
ATOM 1611 C CA . ILE A 1 198 ? -3.886 2.323 7.883 1.00 96.75 198 ILE A CA 1
ATOM 1612 C C . ILE A 1 198 ? -4.243 1.048 8.650 1.00 96.75 198 ILE A C 1
ATOM 1614 O O . ILE A 1 198 ? -3.874 -0.039 8.216 1.00 96.75 198 ILE A O 1
ATOM 1618 N N . LYS A 1 199 ? -5.007 1.158 9.743 1.00 96.12 199 LYS A N 1
ATOM 1619 C CA . LYS A 1 199 ? -5.428 -0.007 10.536 1.00 96.12 199 LYS A CA 1
ATOM 1620 C C . LYS A 1 199 ? -6.255 -0.999 9.726 1.00 96.12 199 LYS A C 1
ATOM 1622 O O . LYS A 1 199 ? -6.006 -2.196 9.812 1.00 96.12 199 LYS A O 1
ATOM 1627 N N . GLU A 1 200 ? -7.191 -0.512 8.915 1.00 95.88 200 GLU A N 1
ATOM 1628 C CA . GLU A 1 200 ? -8.000 -1.364 8.033 1.00 95.88 200 GLU A CA 1
ATOM 1629 C C . GLU A 1 200 ? -7.142 -2.067 6.969 1.00 95.88 200 GLU A C 1
ATOM 1631 O O . GLU A 1 200 ? -7.328 -3.255 6.712 1.00 95.88 200 GLU A O 1
ATOM 1636 N N . ILE A 1 201 ? -6.170 -1.361 6.376 1.00 96.00 201 ILE A N 1
ATOM 1637 C CA . ILE A 1 201 ? -5.223 -1.952 5.417 1.00 96.00 201 ILE A CA 1
ATOM 1638 C C . ILE A 1 201 ? -4.394 -3.046 6.091 1.00 96.00 201 ILE A C 1
ATOM 1640 O O . ILE A 1 201 ? -4.308 -4.144 5.554 1.00 96.00 201 ILE A O 1
ATOM 1644 N N . ILE A 1 202 ? -3.823 -2.777 7.267 1.00 96.31 202 ILE A N 1
ATOM 1645 C CA . ILE A 1 202 ? -3.004 -3.759 7.990 1.00 96.31 202 ILE A CA 1
ATOM 1646 C C . ILE A 1 202 ? -3.848 -4.966 8.375 1.00 96.31 202 ILE A C 1
ATOM 1648 O O . ILE A 1 202 ? -3.437 -6.085 8.103 1.00 96.31 202 ILE A O 1
ATOM 1652 N N . SER A 1 203 ? -5.048 -4.754 8.923 1.00 94.94 203 SER A N 1
ATOM 1653 C CA . SER A 1 203 ? -5.957 -5.849 9.270 1.00 94.94 203 SER A CA 1
ATOM 1654 C C . SER A 1 203 ? -6.272 -6.730 8.060 1.00 94.94 203 SER A C 1
ATOM 1656 O O . SER A 1 203 ? -6.323 -7.949 8.204 1.00 94.94 203 SER A O 1
ATOM 1658 N N . PHE A 1 204 ? -6.465 -6.130 6.880 1.00 95.62 204 PHE A N 1
ATOM 1659 C CA . PHE A 1 204 ? -6.676 -6.866 5.636 1.00 95.62 204 PHE A CA 1
ATOM 1660 C C . PHE A 1 204 ? -5.418 -7.627 5.200 1.00 95.62 204 PHE A C 1
ATOM 1662 O O . PHE A 1 204 ? -5.516 -8.793 4.828 1.00 95.62 204 PHE A O 1
ATOM 1669 N N . GLU A 1 205 ? -4.244 -6.989 5.249 1.00 94.88 205 GLU A N 1
ATOM 1670 C CA . GLU A 1 205 ? -2.980 -7.593 4.811 1.00 94.88 205 GLU A CA 1
ATOM 1671 C C . GLU A 1 205 ? -2.485 -8.712 5.734 1.00 94.88 205 GLU A C 1
ATOM 1673 O O . GLU A 1 205 ? -1.833 -9.632 5.250 1.00 94.88 205 GLU A O 1
ATOM 1678 N N . THR A 1 206 ? -2.810 -8.656 7.029 1.00 93.69 206 THR A N 1
ATOM 1679 C CA . THR A 1 206 ? -2.434 -9.684 8.016 1.00 93.69 206 THR A CA 1
ATOM 1680 C C . THR A 1 206 ? -3.349 -10.909 8.024 1.00 93.69 206 THR A C 1
ATOM 1682 O O . THR A 1 206 ? -3.045 -11.899 8.686 1.00 93.69 206 THR A O 1
ATOM 1685 N N . ASP A 1 207 ? -4.491 -10.845 7.338 1.00 93.44 207 ASP A N 1
ATOM 1686 C CA . ASP A 1 207 ? -5.415 -11.970 7.227 1.00 93.44 207 ASP A CA 1
ATOM 1687 C C . ASP A 1 207 ? -4.931 -12.942 6.142 1.00 93.44 207 ASP A C 1
ATOM 1689 O O . ASP A 1 207 ? -4.818 -12.600 4.959 1.00 93.44 207 ASP A O 1
ATOM 1693 N N . GLU A 1 208 ? -4.681 -14.189 6.546 1.00 92.06 208 GLU A N 1
ATOM 1694 C CA . GLU A 1 208 ? -4.157 -15.232 5.666 1.00 92.06 208 GLU A CA 1
ATOM 1695 C C . GLU A 1 208 ? -5.055 -15.513 4.458 1.00 92.06 208 GLU A C 1
ATOM 1697 O O . GLU A 1 208 ? -4.555 -15.871 3.385 1.00 92.06 208 GLU A O 1
ATOM 1702 N N . SER A 1 209 ? -6.370 -15.315 4.602 1.00 93.44 209 SER A N 1
ATOM 1703 C CA . SER A 1 209 ? -7.329 -15.496 3.509 1.00 93.44 209 SER A CA 1
ATOM 1704 C C . SER A 1 209 ? -7.130 -14.476 2.379 1.00 93.44 209 SER A C 1
ATOM 1706 O O . SER A 1 209 ? -7.419 -14.769 1.215 1.00 93.44 209 SER A O 1
ATOM 1708 N N . ASN A 1 210 ? -6.546 -13.316 2.695 1.00 93.81 210 ASN A N 1
ATOM 1709 C CA . ASN A 1 210 ? -6.309 -12.222 1.758 1.00 93.81 210 ASN A CA 1
ATOM 1710 C C . ASN A 1 210 ? -4.899 -12.233 1.151 1.00 93.81 210 ASN A C 1
ATOM 1712 O O . ASN A 1 210 ? -4.655 -11.506 0.185 1.00 93.81 210 ASN A O 1
ATOM 1716 N N . HIS A 1 211 ? -3.975 -13.075 1.632 1.00 90.75 211 HIS A N 1
ATOM 1717 C CA . HIS A 1 211 ? -2.572 -13.083 1.187 1.00 90.75 211 HIS A CA 1
ATOM 1718 C C . HIS A 1 211 ? -2.397 -13.208 -0.335 1.00 90.75 211 HIS A C 1
ATOM 1720 O O . HIS A 1 211 ? -1.496 -12.599 -0.907 1.00 90.75 211 HIS A O 1
ATOM 1726 N N . GLN A 1 212 ? -3.275 -13.947 -1.021 1.00 89.06 212 GLN A N 1
ATOM 1727 C CA . GLN A 1 212 ? -3.244 -14.056 -2.486 1.00 89.06 212 GLN A CA 1
ATOM 1728 C C . GLN A 1 212 ? -3.513 -12.714 -3.184 1.00 89.06 212 GLN A C 1
ATOM 1730 O O . GLN A 1 212 ? -2.900 -12.403 -4.206 1.00 89.06 212 GLN A O 1
ATOM 1735 N N . ILE A 1 213 ? -4.426 -11.907 -2.641 1.00 92.81 213 ILE A N 1
ATOM 1736 C CA . ILE A 1 213 ? -4.763 -10.580 -3.171 1.00 92.81 213 ILE A CA 1
ATOM 1737 C C . ILE A 1 213 ? -3.609 -9.612 -2.893 1.00 92.81 213 ILE A C 1
ATOM 1739 O O . ILE A 1 213 ? -3.195 -8.879 -3.792 1.00 92.81 213 ILE A O 1
ATOM 1743 N N . VAL A 1 214 ? -3.050 -9.661 -1.681 1.00 92.88 214 VAL A N 1
ATOM 1744 C CA . VAL A 1 214 ? -1.887 -8.855 -1.280 1.00 92.88 214 VAL A CA 1
ATOM 1745 C C . VAL A 1 214 ? -0.683 -9.159 -2.171 1.00 92.88 214 VAL A C 1
ATOM 1747 O O . VAL A 1 214 ? -0.067 -8.236 -2.699 1.00 92.88 214 VAL A O 1
ATOM 1750 N N . LEU A 1 215 ? -0.387 -10.438 -2.432 1.00 90.00 215 LEU A N 1
ATOM 1751 C CA . LEU A 1 215 ? 0.699 -10.840 -3.331 1.00 90.00 215 LEU A CA 1
ATOM 1752 C C . LEU A 1 215 ? 0.520 -10.259 -4.736 1.00 90.00 215 LEU A C 1
ATOM 1754 O O . LEU A 1 215 ? 1.464 -9.703 -5.295 1.00 90.00 215 LEU A O 1
ATOM 1758 N N . LYS A 1 216 ? -0.685 -10.365 -5.309 1.00 92.44 216 LYS A N 1
ATOM 1759 C CA . LYS A 1 216 ? -0.977 -9.810 -6.640 1.00 92.44 216 LYS A CA 1
ATOM 1760 C C . LYS A 1 216 ? -0.769 -8.298 -6.678 1.00 92.44 216 LYS A C 1
ATOM 1762 O O . LYS A 1 216 ? -0.172 -7.797 -7.627 1.00 92.44 216 LYS A O 1
ATOM 1767 N N . PHE A 1 217 ? -1.214 -7.588 -5.643 1.00 93.44 217 PHE A N 1
ATOM 1768 C CA . PHE A 1 217 ? -1.007 -6.148 -5.529 1.00 93.44 217 PHE A CA 1
ATOM 1769 C C . PHE A 1 217 ? 0.480 -5.783 -5.465 1.00 93.44 217 PHE A C 1
ATOM 1771 O O . PHE A 1 217 ? 0.925 -4.892 -6.184 1.00 93.44 217 PHE A O 1
ATOM 1778 N N . ARG A 1 218 ? 1.266 -6.496 -4.650 1.00 90.38 218 ARG A N 1
ATOM 1779 C CA . ARG A 1 218 ? 2.706 -6.241 -4.501 1.00 90.38 218 ARG A CA 1
ATOM 1780 C C . ARG A 1 218 ? 3.477 -6.503 -5.786 1.00 90.38 218 ARG A C 1
ATOM 1782 O O . ARG A 1 218 ? 4.247 -5.643 -6.190 1.00 90.38 218 ARG A O 1
ATOM 1789 N N . LYS A 1 219 ? 3.188 -7.612 -6.470 1.00 90.06 219 LYS A N 1
ATOM 1790 C CA . LYS A 1 219 ? 3.767 -7.901 -7.789 1.00 90.06 219 LYS A CA 1
ATOM 1791 C C . LYS A 1 219 ? 3.439 -6.808 -8.804 1.00 90.06 219 LYS A C 1
ATOM 1793 O O . LYS A 1 219 ? 4.298 -6.394 -9.567 1.00 90.06 219 LYS A O 1
ATOM 1798 N N . MET A 1 220 ? 2.204 -6.306 -8.803 1.00 93.31 220 MET A N 1
ATOM 1799 C CA . MET A 1 220 ? 1.825 -5.196 -9.677 1.00 93.31 220 MET A CA 1
ATOM 1800 C C . MET A 1 220 ? 2.624 -3.921 -9.362 1.00 93.31 220 MET A C 1
ATOM 1802 O O . MET A 1 220 ? 3.069 -3.256 -10.292 1.00 93.31 220 MET A O 1
ATOM 1806 N N . LEU A 1 221 ? 2.821 -3.580 -8.083 1.00 90.06 221 LEU A N 1
ATOM 1807 C CA . LEU A 1 221 ? 3.638 -2.423 -7.694 1.00 90.06 221 LEU A CA 1
ATOM 1808 C C . LEU A 1 221 ? 5.101 -2.577 -8.117 1.00 90.06 221 LEU A C 1
ATOM 1810 O O . LEU A 1 221 ? 5.661 -1.641 -8.673 1.00 90.06 221 LEU A O 1
ATOM 1814 N N . GLU A 1 222 ? 5.679 -3.760 -7.926 1.00 89.38 222 GLU A N 1
ATOM 1815 C CA . GLU A 1 222 ? 7.040 -4.075 -8.365 1.00 89.38 222 GLU A CA 1
ATOM 1816 C C . GLU A 1 222 ? 7.197 -3.876 -9.878 1.00 89.38 222 GLU A C 1
ATOM 1818 O O . GLU A 1 222 ? 8.104 -3.176 -10.314 1.00 89.38 222 GLU A O 1
ATOM 1823 N N . LYS A 1 223 ? 6.245 -4.367 -10.684 1.00 91.69 223 LYS A N 1
ATOM 1824 C CA . LYS A 1 223 ? 6.246 -4.133 -12.137 1.00 91.69 223 LYS A CA 1
ATOM 1825 C C . LYS A 1 223 ? 6.087 -2.665 -12.515 1.00 91.69 223 LYS A C 1
ATOM 1827 O O . LYS A 1 223 ? 6.696 -2.215 -13.479 1.00 91.69 223 LYS A O 1
ATOM 1832 N N . ILE A 1 224 ? 5.294 -1.902 -11.767 1.00 90.19 224 ILE A N 1
ATOM 1833 C CA . ILE A 1 224 ? 5.194 -0.453 -11.975 1.00 90.19 224 ILE A CA 1
ATOM 1834 C C . ILE A 1 224 ? 6.538 0.222 -11.684 1.00 90.19 224 ILE A C 1
ATOM 1836 O O . ILE A 1 224 ? 6.926 1.128 -12.416 1.00 90.19 224 ILE A O 1
ATOM 1840 N N . ASP A 1 225 ? 7.252 -0.204 -10.646 1.00 89.75 225 ASP A N 1
ATOM 1841 C CA . ASP A 1 225 ? 8.547 0.374 -10.296 1.00 89.75 225 ASP A CA 1
ATOM 1842 C C . ASP A 1 225 ? 9.657 -0.045 -11.274 1.00 89.75 225 ASP A C 1
ATOM 1844 O O . ASP A 1 225 ? 10.470 0.801 -11.640 1.00 89.75 225 ASP A O 1
ATOM 1848 N N . GLU A 1 226 ? 9.635 -1.277 -11.794 1.00 91.12 226 GLU A N 1
ATOM 1849 C CA . GLU A 1 226 ? 10.479 -1.701 -12.925 1.00 91.12 226 GLU A CA 1
ATOM 1850 C C . GLU A 1 226 ? 10.250 -0.794 -14.148 1.00 91.12 226 GLU A C 1
ATOM 1852 O O . GLU A 1 226 ? 11.201 -0.264 -14.722 1.00 91.12 226 GLU A O 1
ATOM 1857 N N . LEU A 1 227 ? 8.986 -0.531 -14.504 1.00 92.69 227 LEU A N 1
ATOM 1858 C CA . LEU A 1 227 ? 8.641 0.345 -15.630 1.00 92.69 227 LEU A CA 1
ATOM 1859 C C . LEU A 1 227 ? 9.049 1.807 -15.408 1.00 92.69 227 LEU A C 1
ATOM 1861 O O . LEU A 1 227 ? 9.357 2.507 -16.368 1.00 92.69 227 LEU A O 1
ATOM 1865 N N . LYS A 1 228 ? 9.053 2.287 -14.160 1.00 90.44 228 LYS A N 1
ATOM 1866 C CA . LYS A 1 228 ? 9.544 3.635 -13.830 1.00 90.44 228 LYS A CA 1
ATOM 1867 C C . LYS A 1 228 ? 11.055 3.760 -13.982 1.00 90.44 228 LYS A C 1
ATOM 1869 O O . LYS A 1 228 ? 11.536 4.846 -14.292 1.00 90.44 228 LYS A O 1
ATOM 1874 N N . GLN A 1 229 ? 11.794 2.690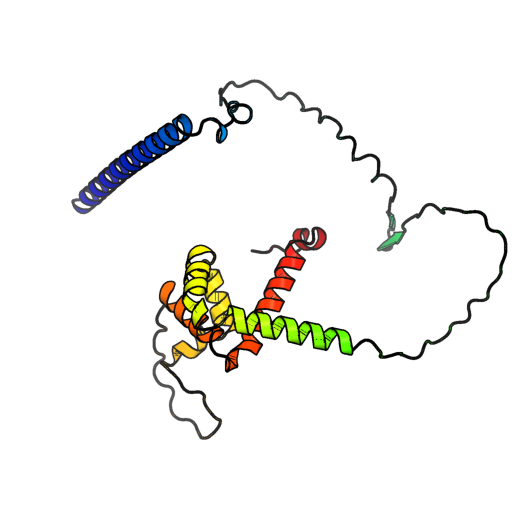 -13.695 1.00 92.19 229 GLN A N 1
ATOM 1875 C CA . GLN A 1 229 ? 13.254 2.673 -13.804 1.00 92.19 229 GLN A CA 1
ATOM 1876 C C . GLN A 1 229 ? 13.720 2.578 -15.259 1.00 92.19 229 GLN A C 1
ATOM 1878 O O . GLN A 1 229 ? 14.829 3.007 -15.583 1.00 92.19 229 GLN A O 1
ATOM 1883 N N . ASP A 1 230 ? 12.875 2.052 -16.144 1.00 95.25 230 ASP A N 1
ATOM 1884 C CA . ASP A 1 230 ? 13.147 2.015 -17.572 1.00 95.25 230 ASP A CA 1
ATOM 1885 C C . ASP A 1 230 ? 13.170 3.439 -18.164 1.00 95.25 230 ASP A C 1
ATOM 1887 O O . ASP A 1 230 ? 12.170 4.165 -18.179 1.00 95.25 230 ASP A O 1
ATOM 1891 N N . ARG A 1 231 ? 14.340 3.840 -18.686 1.00 94.56 231 ARG A N 1
ATOM 1892 C CA . ARG A 1 231 ? 14.553 5.173 -19.275 1.00 94.56 231 ARG A CA 1
ATOM 1893 C C . ARG A 1 231 ? 13.611 5.439 -20.444 1.00 94.56 231 ARG A C 1
ATOM 1895 O O . ARG A 1 231 ? 13.122 6.559 -20.568 1.00 94.56 231 ARG A O 1
ATOM 1902 N N . TYR A 1 232 ? 13.343 4.434 -21.275 1.00 94.75 232 TYR A N 1
ATOM 1903 C CA . TYR A 1 232 ? 12.436 4.571 -22.405 1.00 94.75 232 TYR A CA 1
ATOM 1904 C C . TYR A 1 232 ? 11.018 4.836 -21.896 1.00 94.75 232 TYR A C 1
ATOM 1906 O O . TYR A 1 232 ? 10.458 5.891 -22.188 1.00 94.75 232 TYR A O 1
ATOM 1914 N N . PHE A 1 233 ? 10.463 3.967 -21.047 1.00 91.31 233 PHE A N 1
ATOM 1915 C CA . PHE A 1 233 ? 9.092 4.138 -20.544 1.00 91.31 233 PHE A CA 1
ATOM 1916 C C . PHE A 1 233 ? 8.902 5.395 -19.698 1.00 91.31 233 PHE A C 1
ATOM 1918 O O . PHE A 1 233 ? 7.867 6.053 -19.824 1.00 91.31 233 PHE A O 1
ATOM 1925 N N . SER A 1 234 ? 9.900 5.778 -18.900 1.00 89.94 234 SER A N 1
ATOM 1926 C CA . SER A 1 234 ? 9.856 7.007 -18.098 1.00 89.94 234 SER A CA 1
ATOM 1927 C C . SER A 1 234 ? 9.665 8.277 -18.941 1.00 89.94 234 SER A C 1
ATOM 1929 O O . SER A 1 234 ? 9.117 9.262 -18.450 1.00 89.94 234 SER A O 1
ATOM 1931 N N . SER A 1 235 ? 10.058 8.251 -20.222 1.00 92.00 235 SER A N 1
ATOM 1932 C CA . SER A 1 235 ? 9.896 9.385 -21.138 1.00 92.00 235 SER A CA 1
ATOM 1933 C C . SER A 1 235 ? 8.492 9.491 -21.750 1.00 92.00 235 SER A C 1
ATOM 1935 O O . SER A 1 235 ? 8.066 10.587 -22.114 1.00 92.00 235 SER A O 1
ATOM 1937 N N . PHE A 1 236 ? 7.746 8.382 -21.819 1.00 91.75 236 PHE A N 1
ATOM 1938 C CA . PHE A 1 236 ? 6.411 8.327 -22.431 1.00 91.75 236 PHE A CA 1
ATOM 1939 C C . PHE A 1 236 ? 5.273 8.243 -21.411 1.00 91.75 236 PHE A C 1
ATOM 1941 O O . PHE A 1 236 ? 4.154 8.670 -21.701 1.00 91.75 236 PHE A O 1
ATOM 1948 N N . ILE A 1 237 ? 5.531 7.694 -20.222 1.00 89.69 237 ILE A N 1
ATOM 1949 C CA . ILE A 1 237 ? 4.525 7.513 -19.175 1.00 89.69 237 ILE A CA 1
ATOM 1950 C C . ILE A 1 237 ? 4.795 8.502 -18.045 1.00 89.69 237 ILE A C 1
ATOM 1952 O O . ILE A 1 237 ? 5.762 8.387 -17.297 1.00 89.69 237 ILE A O 1
ATOM 1956 N N . LEU A 1 238 ? 3.878 9.456 -17.877 1.00 82.44 238 LEU A N 1
ATOM 1957 C CA . LEU A 1 238 ? 3.870 10.335 -16.714 1.00 82.44 238 LEU A CA 1
ATOM 1958 C C . LEU A 1 238 ? 3.331 9.565 -15.506 1.00 82.44 238 LEU A C 1
ATOM 1960 O O . LEU A 1 238 ? 2.121 9.451 -15.303 1.00 82.44 238 LEU A O 1
ATOM 1964 N N . PHE A 1 239 ? 4.240 9.035 -14.693 1.00 79.56 239 PHE A N 1
ATOM 1965 C CA . PHE A 1 239 ? 3.903 8.479 -13.388 1.00 79.56 239 PHE A CA 1
ATOM 1966 C C . PHE A 1 239 ? 3.600 9.634 -12.414 1.00 79.56 239 PHE A C 1
ATOM 1968 O O . PHE A 1 239 ? 4.510 10.236 -11.850 1.00 79.56 239 PHE A O 1
ATOM 1975 N N . SER A 1 240 ? 2.315 9.984 -12.279 1.00 63.69 240 SER A N 1
ATOM 1976 C CA . SER A 1 240 ? 1.810 11.083 -11.428 1.00 63.69 240 SER A CA 1
ATOM 1977 C C . SER A 1 240 ? 1.581 10.707 -9.967 1.00 63.69 240 SER A C 1
ATOM 1979 O O . SER A 1 240 ? 1.055 9.591 -9.741 1.00 63.69 240 SER A O 1
#

Organism: NCBI:txid1070528

Mean predicted aligned error: 19.47 Å

Foldseek 3Di:
DVVVVVVVVVVVVVVVVVVVVVVVVVVVVVVVCVVCVVVVPPDPPPDDPPDDDDDDDDDDDDDDDPPPPPPPDFDFDQDPVRDTDTDDPPPDPDDDDDDDDDDPDDDDDDPDPPPVVVVVVVVLLVVLLVCLAPVNLVVLLVCCVPPHDPVRLVVLCVLVCVQVVQQVPDDDPPPDDDDDDDDDDRPDRDDDDSSRSSVSSSVQSNDPVNSVSVSVVVVVVVVVVVLCPDPVSVVVDDPD

Sequence (240 aa):
MFEMLVDNTVKEKNKKEWQRINNIWLEVKNNNKSRNPELYDTESDDSCDYESTNKPQKELKRADSSYDELLHAHDCIITEKNEIECTTPNIYDGIEDSKTH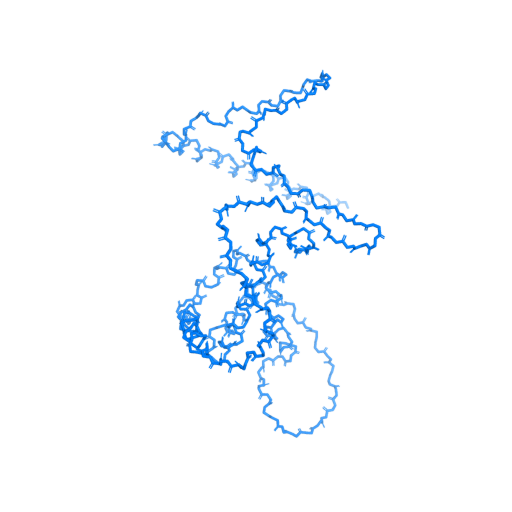FTSSSSDGSNDNDNETENAYRITMYEIKNKYKIENSYMLEIDYSMNYNMKMLTHIANYYNIIKNNKNGLGIVAVAGTKTPKIPKIPKTKKLLKPELIKEIISFETDESNHQIVLKFRKMLEKIDELKQDRYFSSFILFS

pLDDT: mean 73.33, std 20.38, range [36.94, 97.5]